Protein AF-0000000087414873 (afdb_homodimer)

Solvent-accessible surface area (backbone atoms only — not comparable to full-atom values): 12101 Å² total; per-residue (Å²): 138,47,37,30,37,34,27,32,63,44,37,85,71,48,65,24,40,44,26,72,46,73,68,46,51,70,45,62,66,58,89,45,89,63,40,74,77,16,37,37,29,54,76,29,52,71,56,63,29,68,84,34,82,55,49,25,18,40,41,28,17,27,85,80,28,32,25,75,40,78,45,74,55,43,50,49,66,35,73,50,71,86,51,88,68,35,26,24,34,34,37,27,36,53,61,46,53,69,76,64,64,64,53,74,68,42,28,42,47,61,47,76,56,130,138,46,36,28,38,35,26,33,64,46,37,84,71,48,65,21,40,44,27,72,46,72,67,45,52,71,44,61,65,58,90,44,90,63,42,73,77,16,37,37,29,53,77,28,53,71,56,64,29,67,84,33,82,53,47,26,18,39,40,28,17,26,86,82,26,31,25,77,38,76,45,75,55,43,49,48,66,34,75,52,72,87,52,88,68,35,26,24,34,34,37,26,36,54,60,44,52,67,76,63,65,64,52,74,67,44,29,42,47,63,46,76,56,130

Foldseek 3Di:
DDDDDDDDPDDDDDDAAEQEDPVSLVCPCAPHPFRVSKYKDAQDQWDAQENHQFFKKKFFAAPQQFGADIDAGHHHPDIDDRDPRGGMMIIGHGCCCVVVVPDGGDGDDDDDDD/DDDDDDDDPDDDDDDAAEQEDPVSLVCPCAPHPFRVSKYKDAQDQWDAQENHQFFKKKFFAAPQQFGADIDAGHHHPGIDDRDPRGGMMIIGHGCCCVVVVPDGGDGDDDDDDD

Radius of gyration: 20.45 Å; Cα contacts (8 Å, |Δi|>4): 591; chains: 2; bounding box: 28×61×37 Å

pLDDT: mean 96.07, std 4.88, range [59.38, 98.94]

Structure (mmCIF, N/CA/C/O backbone):
data_AF-0000000087414873-model_v1
#
loop_
_entity.id
_entity.type
_entity.pdbx_description
1 polymer 'DUF192 domain-containing protein'
#
loop_
_atom_site.group_PDB
_atom_site.id
_atom_site.type_symbol
_atom_site.label_atom_id
_atom_site.label_alt_id
_atom_site.label_comp_id
_atom_site.label_asym_id
_atom_site.label_entity_id
_atom_site.label_seq_id
_atom_site.pdbx_PDB_ins_code
_atom_site.Cartn_x
_atom_site.Cartn_y
_atom_site.Cartn_z
_atom_site.occupancy
_atom_site.B_iso_or_equiv
_atom_site.auth_seq_id
_atom_site.auth_comp_id
_atom_site.auth_asym_id
_atom_site.auth_atom_id
_atom_site.pdbx_PDB_model_num
ATOM 1 N N . MET A 1 1 ? 16.172 10.102 8.867 1 81.56 1 MET A N 1
ATOM 2 C CA . MET A 1 1 ? 14.789 10.414 8.5 1 81.56 1 MET A CA 1
ATOM 3 C C . MET A 1 1 ? 14.18 9.289 7.672 1 81.56 1 MET A C 1
ATOM 5 O O . MET A 1 1 ? 14.859 8.688 6.832 1 81.56 1 MET A O 1
ATOM 9 N N . ARG A 1 2 ? 12.906 8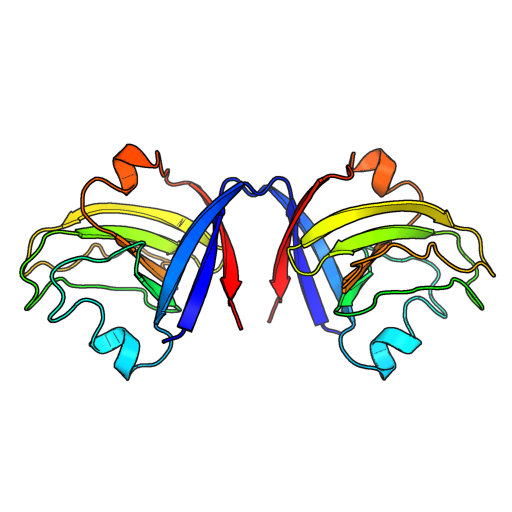.859 8.039 1 92 2 ARG A N 1
ATOM 10 C CA . ARG A 1 2 ? 12.195 7.816 7.312 1 92 2 ARG A CA 1
ATOM 11 C C . ARG A 1 2 ? 11.25 8.422 6.277 1 92 2 ARG A C 1
ATOM 13 O O . ARG A 1 2 ? 10.727 9.516 6.477 1 92 2 ARG A O 1
ATOM 20 N N . PHE A 1 3 ? 11.219 7.719 5.137 1 94.62 3 PHE A N 1
ATOM 21 C CA . PHE A 1 3 ? 10.336 8.219 4.086 1 94.62 3 PHE A CA 1
ATOM 22 C C . PHE A 1 3 ? 9.32 7.156 3.684 1 94.62 3 PHE A C 1
ATOM 24 O O . PHE A 1 3 ? 9.57 5.961 3.844 1 94.62 3 PHE A O 1
ATOM 31 N N . ILE A 1 4 ? 8.195 7.625 3.141 1 94.75 4 ILE A N 1
ATOM 32 C CA . ILE A 1 4 ? 7.082 6.773 2.746 1 94.75 4 ILE A CA 1
ATOM 33 C C . ILE A 1 4 ? 6.5 7.266 1.423 1 94.75 4 ILE A C 1
ATOM 35 O O . ILE A 1 4 ? 6.414 8.477 1.188 1 94.75 4 ILE A O 1
ATOM 39 N N . VAL A 1 5 ? 6.23 6.367 0.596 1 93.88 5 VAL A N 1
ATOM 40 C CA . VAL A 1 5 ? 5.547 6.715 -0.646 1 93.88 5 VAL A CA 1
ATOM 41 C C . VAL A 1 5 ? 4.043 6.508 -0.485 1 93.88 5 VAL A C 1
ATOM 43 O O . VAL A 1 5 ? 3.604 5.461 -0.004 1 93.88 5 VAL A O 1
ATOM 46 N N . ILE A 1 6 ? 3.268 7.508 -0.894 1 95.5 6 ILE A N 1
ATOM 47 C CA . ILE A 1 6 ? 1.819 7.48 -0.729 1 95.5 6 ILE A CA 1
ATOM 48 C C . ILE A 1 6 ? 1.149 7.277 -2.086 1 95.5 6 ILE A C 1
ATOM 50 O O . ILE A 1 6 ? 1.533 7.906 -3.074 1 95.5 6 ILE A O 1
ATOM 54 N N . TYR A 1 7 ? 0.207 6.387 -2.084 1 94.19 7 TYR A N 1
ATOM 55 C CA . TYR A 1 7 ? -0.631 6.145 -3.254 1 94.19 7 TYR A CA 1
ATOM 56 C C . TYR A 1 7 ? -2.098 6.418 -2.939 1 94.19 7 TYR A C 1
ATOM 58 O O . TYR A 1 7 ? -2.545 6.215 -1.809 1 94.19 7 TYR A O 1
ATOM 66 N N . ARG A 1 8 ? -2.793 6.922 -3.975 1 93.88 8 ARG A N 1
ATOM 67 C CA . ARG A 1 8 ? -4.207 7.25 -3.838 1 93.88 8 ARG A CA 1
ATOM 68 C C . ARG A 1 8 ? -5.047 6.496 -4.863 1 93.88 8 ARG A C 1
ATOM 70 O O . ARG A 1 8 ? -4.508 5.887 -5.789 1 93.88 8 ARG A O 1
ATOM 77 N N . ASN A 1 9 ? -6.371 6.598 -4.672 1 84.94 9 ASN A N 1
ATOM 78 C CA . ASN A 1 9 ? -7.336 6.004 -5.59 1 84.94 9 ASN A CA 1
ATOM 79 C C . ASN A 1 9 ? -7.137 4.496 -5.715 1 84.94 9 ASN A C 1
ATOM 81 O O . ASN A 1 9 ? -7.078 3.961 -6.824 1 84.94 9 ASN A O 1
ATOM 85 N N . THR A 1 10 ? -7.016 3.99 -4.586 1 88.38 10 THR A N 1
ATOM 86 C CA . THR A 1 10 ? -6.758 2.555 -4.539 1 88.38 10 THR A CA 1
ATOM 87 C C . THR A 1 10 ? -8.062 1.771 -4.438 1 88.38 10 THR A C 1
ATOM 89 O O . THR A 1 10 ? -9.023 2.232 -3.82 1 88.38 10 THR A O 1
ATOM 92 N N . VAL A 1 11 ? -8.117 0.677 -5.168 1 88 11 VAL A N 1
ATOM 93 C CA . VAL A 1 11 ? -9.289 -0.194 -5.156 1 88 11 VAL A CA 1
ATOM 94 C C . VAL A 1 11 ? -8.938 -1.521 -4.488 1 88 11 VAL A C 1
ATOM 96 O O . VAL A 1 11 ? -7.945 -2.158 -4.84 1 88 11 VAL A O 1
ATOM 99 N N . PHE A 1 12 ? -9.812 -1.854 -3.537 1 89.88 12 PHE A N 1
ATOM 100 C CA . PHE A 1 12 ? -9.633 -3.148 -2.891 1 89.88 12 PHE A CA 1
ATOM 101 C C . PHE A 1 12 ? -9.68 -4.277 -3.914 1 89.88 12 PHE A C 1
ATOM 103 O O . PHE A 1 12 ? -10.547 -4.289 -4.793 1 89.88 12 PHE A O 1
ATOM 110 N N . PHE A 1 13 ? -8.734 -5.227 -3.852 1 94.31 13 PHE A N 1
ATOM 111 C CA . PHE A 1 13 ? -8.758 -6.387 -4.734 1 94.31 13 PHE A CA 1
ATOM 112 C C . PHE A 1 13 ? -9.102 -7.652 -3.953 1 94.31 13 PHE A C 1
ATOM 114 O O . PHE A 1 13 ? -10.203 -8.195 -4.09 1 94.31 13 PHE A O 1
ATOM 121 N N . ARG A 1 14 ? -8.141 -7.988 -3.002 1 94.62 14 ARG A N 1
ATOM 122 C CA . ARG A 1 14 ? -8.438 -9.188 -2.221 1 94.62 14 ARG A CA 1
ATOM 123 C C . ARG A 1 14 ? -7.48 -9.312 -1.036 1 94.62 14 ARG A C 1
ATOM 125 O O . ARG A 1 14 ? -6.438 -8.656 -0.999 1 94.62 14 ARG A O 1
ATOM 132 N N . VAL A 1 15 ? -7.969 -10.18 -0.039 1 96.19 15 VAL A N 1
ATOM 133 C CA . VAL A 1 15 ? -7.098 -10.633 1.044 1 96.1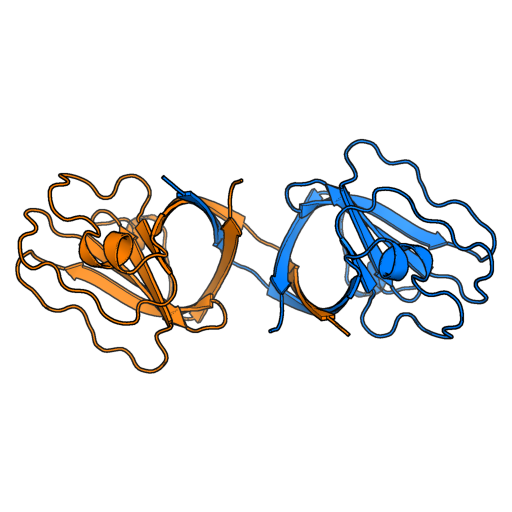9 15 VAL A CA 1
ATOM 134 C C . VAL A 1 15 ? -6.496 -11.992 0.695 1 96.19 15 VAL A C 1
ATOM 136 O O . VAL A 1 15 ? -7.223 -12.93 0.363 1 96.19 15 VAL A O 1
ATOM 139 N N . MET A 1 16 ? -5.203 -12.055 0.736 1 97.12 16 MET A N 1
ATOM 140 C CA . MET A 1 16 ? -4.539 -13.297 0.35 1 97.12 16 MET A CA 1
ATOM 141 C C . MET A 1 16 ? -3.561 -13.75 1.431 1 97.12 16 MET A C 1
ATOM 143 O O . MET A 1 16 ? -3.238 -12.984 2.34 1 97.12 16 MET A O 1
ATOM 147 N N . GLU A 1 17 ? -3.186 -15 1.3 1 97.75 17 GLU A N 1
ATOM 148 C CA . GLU A 1 17 ? -2.117 -15.516 2.152 1 97.75 17 GLU A CA 1
ATOM 149 C C . GLU A 1 17 ? -0.762 -14.945 1.746 1 97.75 17 GLU A C 1
ATOM 151 O O . GLU A 1 17 ? -0.519 -14.695 0.564 1 97.75 17 GLU A O 1
ATOM 156 N N . LEU A 1 18 ? 0.057 -14.727 2.758 1 97.94 18 LEU A N 1
ATOM 157 C CA . LEU A 1 18 ? 1.381 -14.148 2.549 1 97.94 18 LEU A CA 1
ATOM 158 C C . LEU A 1 18 ? 2.473 -15.141 2.939 1 97.94 18 LEU A C 1
ATOM 160 O O . LEU A 1 18 ? 2.459 -15.68 4.047 1 97.94 18 LEU A O 1
ATOM 164 N N . ALA A 1 19 ? 3.32 -15.484 2.037 1 97.81 19 ALA A N 1
ATOM 165 C CA . ALA A 1 19 ? 4.523 -16.266 2.305 1 97.81 19 ALA A CA 1
ATOM 166 C C . ALA A 1 19 ? 5.762 -15.375 2.346 1 97.81 19 ALA A C 1
ATOM 168 O O . ALA A 1 19 ? 6.062 -14.68 1.374 1 97.81 19 ALA A O 1
ATOM 169 N N . VAL A 1 20 ? 6.555 -15.445 3.416 1 96.25 20 VAL A N 1
ATOM 170 C CA . VAL A 1 20 ? 7.676 -14.531 3.582 1 96.25 20 VAL A CA 1
ATOM 171 C C . VAL A 1 20 ? 8.953 -15.32 3.838 1 96.25 20 VAL A C 1
ATOM 173 O O . VAL A 1 20 ? 10.016 -14.992 3.289 1 96.25 20 VAL A O 1
ATOM 176 N N . THR A 1 21 ? 8.836 -16.422 4.605 1 96.69 21 THR A N 1
ATOM 177 C CA . THR A 1 21 ? 10.023 -17.172 4.988 1 96.69 21 THR A CA 1
ATOM 178 C C . THR A 1 21 ? 10.445 -18.109 3.871 1 96.69 21 THR A C 1
ATOM 180 O O . THR A 1 21 ? 9.633 -18.469 3.012 1 96.69 21 THR A O 1
ATOM 183 N N . ALA A 1 22 ? 11.703 -18.562 4.055 1 96.62 22 ALA A N 1
ATOM 184 C CA . ALA A 1 22 ? 12.227 -19.516 3.07 1 96.62 22 ALA A CA 1
ATOM 185 C C . ALA A 1 22 ? 11.383 -20.797 3.043 1 96.62 22 ALA A C 1
ATOM 187 O O . ALA A 1 22 ? 11.133 -21.344 1.974 1 96.62 22 ALA A O 1
ATOM 188 N N . GLU A 1 23 ? 11.008 -21.141 4.238 1 97.19 23 GLU A N 1
ATOM 189 C CA . GLU A 1 23 ? 10.203 -22.359 4.34 1 97.19 23 GLU A CA 1
ATOM 190 C C . GLU A 1 23 ? 8.828 -22.172 3.701 1 97.19 23 GLU A C 1
ATOM 192 O O . GLU A 1 23 ? 8.352 -23.047 2.975 1 97.19 23 GLU A O 1
ATOM 197 N N . GLU A 1 24 ? 8.172 -20.984 3.973 1 97.38 24 GLU A N 1
ATOM 198 C CA . GLU A 1 24 ? 6.863 -20.672 3.4 1 97.38 24 GLU A CA 1
ATOM 199 C C . GLU A 1 24 ? 6.938 -20.578 1.879 1 97.38 24 GLU A C 1
ATOM 201 O O . GLU A 1 24 ? 6.051 -21.062 1.173 1 97.38 24 GLU A O 1
ATOM 206 N N . LEU A 1 25 ? 7.973 -19.984 1.409 1 97.5 25 LEU A N 1
ATOM 207 C CA . LEU A 1 25 ? 8.172 -19.812 -0.025 1 97.5 25 LEU A CA 1
ATOM 208 C C . LEU A 1 25 ? 8.406 -21.156 -0.709 1 97.5 25 LEU A C 1
ATOM 210 O O . LEU A 1 25 ? 7.895 -21.391 -1.802 1 97.5 25 LEU A O 1
ATOM 214 N N . ALA A 1 26 ? 9.18 -22.016 -0.048 1 96.56 26 ALA A N 1
ATOM 215 C CA . ALA A 1 26 ? 9.469 -23.328 -0.608 1 96.56 26 ALA A CA 1
ATOM 216 C C . ALA A 1 26 ? 8.211 -24.188 -0.663 1 96.56 26 ALA A C 1
ATOM 218 O O . ALA A 1 26 ? 8.016 -24.953 -1.61 1 96.56 26 ALA A O 1
ATOM 219 N N . ARG A 1 27 ? 7.418 -24.094 0.31 1 96.88 27 ARG A N 1
ATOM 220 C CA . ARG A 1 27 ? 6.184 -24.875 0.348 1 96.88 27 ARG A CA 1
ATOM 221 C C . ARG A 1 27 ? 5.188 -24.375 -0.695 1 96.88 27 ARG A C 1
ATOM 223 O O . ARG A 1 27 ? 4.562 -25.172 -1.396 1 96.88 27 ARG A O 1
ATOM 230 N N . GLY A 1 28 ? 5.062 -23.062 -0.746 1 97.56 28 GLY A N 1
ATOM 231 C CA . GLY A 1 28 ? 4.105 -22.484 -1.683 1 97.56 28 GLY A CA 1
ATOM 232 C C . GLY A 1 28 ? 2.756 -23.188 -1.65 1 97.56 28 GLY A C 1
ATOM 233 O O . GLY A 1 28 ? 2.154 -23.328 -0.584 1 97.56 28 GLY A O 1
ATOM 234 N N . LEU A 1 29 ? 2.299 -23.594 -2.807 1 98.31 29 LEU A N 1
ATOM 235 C CA . LEU A 1 29 ? 0.976 -24.188 -2.932 1 98.31 29 LEU A CA 1
ATOM 236 C C . LEU A 1 29 ? 1.068 -25.703 -2.93 1 98.31 29 LEU A C 1
ATO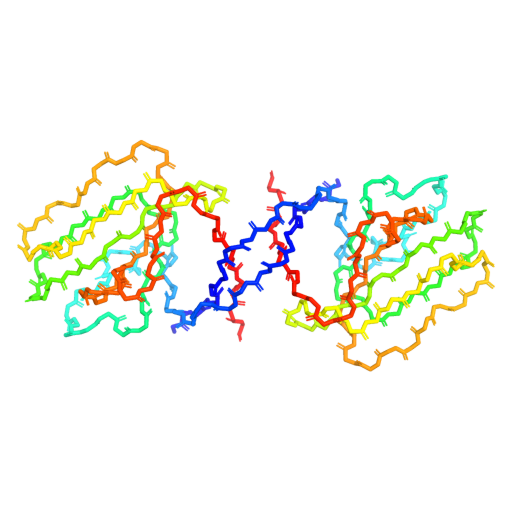M 238 O O . LEU A 1 29 ? 0.073 -26.391 -3.172 1 98.31 29 LEU A O 1
ATOM 242 N N . LEU A 1 30 ? 2.252 -26.281 -2.629 1 98.12 30 LEU A N 1
ATOM 243 C CA . LEU A 1 30 ? 2.418 -27.734 -2.609 1 98.12 30 LEU A CA 1
ATOM 244 C C . LEU A 1 30 ? 1.411 -28.391 -1.667 1 98.12 30 LEU A C 1
ATOM 246 O O . LEU A 1 30 ? 1.221 -27.922 -0.54 1 98.12 30 LEU A O 1
ATOM 250 N N . GLY A 1 31 ? 0.752 -29.422 -2.109 1 96.44 31 GLY A N 1
ATOM 251 C CA . GLY A 1 31 ? -0.168 -30.203 -1.293 1 96.44 31 GLY A CA 1
ATOM 252 C C . GLY A 1 31 ? -1.564 -29.609 -1.244 1 96.44 31 GLY A C 1
ATOM 253 O O . GLY A 1 31 ? -2.469 -30.188 -0.638 1 96.44 31 GLY A O 1
ATOM 254 N N . ARG A 1 32 ? -1.742 -28.469 -1.861 1 96.62 32 ARG A N 1
ATOM 255 C CA . ARG A 1 32 ? -3.045 -27.812 -1.854 1 96.62 32 ARG A CA 1
ATOM 256 C C . ARG A 1 32 ? -3.824 -28.125 -3.127 1 96.62 32 ARG A C 1
ATOM 258 O O . ARG A 1 32 ? -3.232 -28.438 -4.164 1 96.62 32 ARG A O 1
ATOM 265 N N . SER A 1 33 ? -5.105 -28.047 -3.004 1 96.19 33 SER A N 1
ATOM 266 C CA . SER A 1 33 ? -5.965 -28.281 -4.16 1 96.19 33 SER A CA 1
ATOM 267 C C . SER A 1 33 ? -6.457 -26.953 -4.75 1 96.19 33 SER A C 1
ATOM 269 O O . SER A 1 33 ? -7.086 -26.938 -5.809 1 96.19 33 SER A O 1
ATOM 271 N N . THR A 1 34 ? -6.262 -25.859 -4.082 1 97.81 34 THR A N 1
ATOM 272 C CA . THR A 1 34 ? -6.617 -24.516 -4.535 1 97.81 34 THR A CA 1
ATOM 273 C C . THR A 1 34 ? -5.641 -23.484 -3.986 1 97.81 34 THR A C 1
ATOM 275 O O . THR A 1 34 ? -4.945 -23.734 -3 1 97.81 34 THR A O 1
ATOM 278 N N . ALA A 1 35 ? -5.547 -22.406 -4.684 1 97.88 35 ALA A N 1
ATOM 279 C CA . ALA A 1 35 ? -4.762 -21.281 -4.18 1 97.88 35 ALA A CA 1
ATOM 280 C C . ALA A 1 35 ? -5.602 -20.391 -3.273 1 97.88 35 ALA A C 1
ATOM 282 O O . ALA A 1 35 ? -5.125 -19.359 -2.787 1 97.88 35 ALA A O 1
ATOM 283 N N . GLY A 1 36 ? -6.926 -20.797 -3.125 1 97.06 36 GLY A N 1
ATOM 284 C CA . GLY A 1 36 ? -7.805 -19.906 -2.383 1 97.06 36 GLY A CA 1
ATOM 285 C C . GLY A 1 36 ? -7.922 -18.531 -3.004 1 97.06 36 GLY A C 1
ATOM 286 O O . GLY A 1 36 ? -8.18 -18.406 -4.203 1 97.06 36 GLY A O 1
ATOM 287 N N . ASN A 1 37 ? -7.773 -17.469 -2.164 1 97.38 37 ASN A N 1
ATOM 288 C CA . ASN A 1 37 ? -7.824 -16.094 -2.684 1 97.38 37 ASN A CA 1
ATOM 289 C C . ASN A 1 37 ? -6.488 -15.68 -3.287 1 97.38 37 ASN A C 1
ATOM 291 O O . ASN A 1 37 ? -6.379 -14.594 -3.867 1 97.38 37 ASN A O 1
ATOM 295 N N . GLY A 1 38 ? -5.516 -16.484 -3.172 1 98.44 38 GLY A N 1
ATOM 296 C CA . GLY A 1 38 ? -4.195 -16.203 -3.707 1 98.44 38 GLY A CA 1
ATOM 297 C C . GLY A 1 38 ? -3.088 -16.359 -2.682 1 98.44 38 GLY A C 1
ATOM 298 O O . GLY A 1 38 ? -3.338 -16.297 -1.477 1 98.44 38 GLY A O 1
ATOM 299 N N . LEU A 1 39 ? -1.944 -16.641 -3.158 1 98.62 39 LEU A N 1
ATOM 300 C CA . LEU A 1 39 ? -0.74 -16.688 -2.338 1 98.62 39 LEU A CA 1
ATOM 301 C C . LEU A 1 39 ? 0.283 -15.656 -2.809 1 98.62 39 LEU A C 1
ATOM 303 O O . LEU A 1 39 ? 0.746 -15.711 -3.951 1 98.62 39 LEU A O 1
ATOM 307 N N . PHE A 1 40 ? 0.564 -14.703 -1.942 1 98.62 40 PHE A N 1
ATOM 308 C CA . PHE A 1 40 ? 1.564 -13.68 -2.225 1 98.62 40 PHE A CA 1
ATOM 309 C C . PHE A 1 40 ? 2.943 -14.125 -1.759 1 98.62 40 PHE A C 1
ATOM 311 O O . PHE A 1 40 ? 3.209 -14.195 -0.556 1 98.62 40 PHE A O 1
ATOM 318 N N . LEU A 1 41 ? 3.773 -14.484 -2.715 1 98.5 41 LEU A N 1
ATOM 319 C CA . LEU A 1 41 ? 5.148 -14.859 -2.418 1 98.5 41 LEU A CA 1
ATOM 320 C C . LEU A 1 41 ? 6.055 -13.633 -2.389 1 98.5 41 LEU A C 1
ATOM 322 O O . LEU A 1 41 ? 6.578 -13.219 -3.424 1 98.5 41 LEU A O 1
ATOM 326 N N . MET A 1 42 ? 6.289 -13.133 -1.196 1 97.56 42 MET A N 1
ATOM 327 C CA . MET A 1 42 ? 7.074 -11.914 -1.021 1 97.56 42 MET A CA 1
ATOM 328 C C . MET A 1 42 ? 8.555 -12.18 -1.283 1 97.56 42 MET A C 1
ATOM 330 O O . MET A 1 42 ? 9.125 -13.133 -0.752 1 97.56 42 MET A O 1
ATOM 334 N N . GLU A 1 43 ? 9.148 -11.352 -2.148 1 97.25 43 GLU A N 1
ATOM 335 C CA . GLU A 1 43 ? 10.57 -11.367 -2.477 1 97.25 43 GLU A CA 1
ATOM 336 C C . GLU A 1 43 ? 10.961 -12.656 -3.199 1 97.25 43 GLU A C 1
ATOM 338 O O . GLU A 1 43 ? 12.102 -13.102 -3.105 1 97.25 43 GLU A O 1
ATOM 343 N N . ALA A 1 44 ? 10.016 -13.297 -3.785 1 97.62 44 ALA A N 1
ATOM 344 C CA . ALA A 1 44 ? 10.289 -14.367 -4.742 1 97.62 44 ALA A CA 1
ATOM 345 C C . ALA A 1 44 ? 10.336 -13.828 -6.168 1 97.62 44 ALA A C 1
ATOM 347 O O . ALA A 1 44 ? 9.531 -12.977 -6.539 1 97.62 44 ALA A O 1
ATOM 348 N N . ASN A 1 45 ? 11.227 -14.336 -6.934 1 97.88 45 ASN A N 1
ATOM 349 C CA . ASN A 1 45 ? 11.32 -13.836 -8.297 1 97.88 45 ASN A CA 1
ATOM 350 C C . ASN A 1 45 ? 11.156 -14.953 -9.32 1 97.88 45 ASN A C 1
ATOM 352 O O . ASN A 1 45 ? 11.219 -14.711 -10.531 1 97.88 45 ASN A O 1
ATOM 356 N N . ARG A 1 46 ? 10.992 -16.219 -8.812 1 97 46 ARG A N 1
ATOM 357 C CA . ARG A 1 46 ? 10.758 -17.391 -9.641 1 97 46 ARG A CA 1
ATOM 358 C C . ARG A 1 46 ? 9.797 -18.359 -8.961 1 97 46 ARG A C 1
ATOM 360 O O . ARG A 1 46 ? 9.75 -18.438 -7.734 1 97 46 ARG A O 1
ATOM 367 N N . ILE A 1 47 ? 9.062 -19.016 -9.836 1 98.31 47 ILE A N 1
ATOM 368 C CA . ILE A 1 47 ? 8.203 -20.062 -9.297 1 98.31 47 ILE A CA 1
ATOM 369 C C . ILE A 1 47 ? 8.219 -21.281 -10.211 1 98.31 47 ILE A C 1
ATOM 371 O O . ILE A 1 47 ? 8.68 -21.188 -11.352 1 98.31 47 ILE A O 1
ATOM 375 N N . HIS A 1 48 ? 7.785 -22.359 -9.711 1 98.19 48 HIS A N 1
ATOM 376 C CA . HIS A 1 48 ? 7.523 -23.578 -10.469 1 98.19 48 HIS A CA 1
ATOM 377 C C . HIS A 1 48 ? 6.285 -24.297 -9.953 1 98.19 48 HIS A C 1
ATOM 379 O O . HIS A 1 48 ? 5.785 -23.984 -8.867 1 98.19 48 HIS A O 1
ATOM 385 N N . THR A 1 49 ? 5.742 -25.172 -10.758 1 98.56 49 THR A N 1
ATOM 386 C CA . THR A 1 49 ? 4.578 -25.938 -10.328 1 98.56 49 THR A CA 1
ATOM 387 C C . THR A 1 49 ? 4.941 -27.406 -10.156 1 98.56 49 THR A C 1
ATOM 389 O O . THR A 1 49 ? 4.098 -28.297 -10.352 1 98.56 49 THR A O 1
ATOM 392 N N . TYR A 1 50 ? 6.262 -27.703 -9.953 1 98.25 50 TYR A N 1
ATOM 393 C CA . TYR A 1 50 ? 6.68 -29.078 -9.711 1 98.25 50 TYR A CA 1
ATOM 394 C C . TYR A 1 50 ? 6.004 -29.656 -8.469 1 98.25 50 TYR A C 1
ATOM 396 O O . TYR A 1 50 ? 6.008 -29.031 -7.41 1 98.25 50 TYR A O 1
ATOM 404 N N . GLY A 1 51 ? 5.418 -30.859 -8.633 1 97.44 51 GLY A N 1
ATOM 405 C CA . GLY A 1 51 ? 4.793 -31.531 -7.5 1 97.44 51 GLY A CA 1
ATOM 406 C C . GLY A 1 51 ? 3.365 -31.078 -7.254 1 97.44 51 GLY A C 1
ATOM 407 O O . GLY A 1 51 ? 2.668 -31.641 -6.41 1 97.44 51 GLY A O 1
ATOM 408 N N . MET A 1 52 ? 2.957 -30.078 -7.957 1 97.94 52 MET A N 1
ATOM 409 C CA . MET A 1 52 ? 1.585 -29.594 -7.809 1 97.94 52 MET A CA 1
ATOM 410 C C . MET A 1 52 ? 0.636 -30.391 -8.703 1 97.94 52 MET A C 1
ATOM 412 O O . MET A 1 52 ? 1.068 -31.016 -9.664 1 97.94 52 MET A O 1
ATOM 416 N N . ARG A 1 53 ? -0.604 -30.312 -8.375 1 95.75 53 ARG A N 1
ATOM 417 C CA . ARG A 1 53 ? -1.573 -31.094 -9.133 1 95.75 53 ARG A CA 1
ATOM 418 C C . ARG A 1 53 ? -2.535 -30.188 -9.891 1 95.75 53 ARG A C 1
ATOM 420 O O . ARG A 1 53 ? -3.299 -30.656 -10.742 1 95.75 53 ARG A O 1
ATOM 427 N N . MET A 1 54 ? -2.586 -28.969 -9.602 1 97.62 54 MET A N 1
ATOM 428 C CA . MET A 1 54 ? -3.486 -28.016 -10.25 1 97.62 54 MET A CA 1
ATOM 429 C C . MET A 1 54 ? -2.701 -26.984 -11.047 1 97.62 54 MET A C 1
ATOM 431 O O . MET A 1 54 ? -1.552 -26.672 -10.719 1 97.62 54 MET A O 1
ATOM 435 N N . ALA A 1 55 ? -3.35 -26.484 -12.125 1 98.69 55 ALA A N 1
ATOM 436 C CA . ALA A 1 55 ? -2.805 -25.328 -12.836 1 98.69 55 ALA A CA 1
ATOM 437 C C . ALA A 1 55 ? -3.023 -24.047 -12.055 1 98.69 55 ALA A C 1
ATOM 439 O O . ALA A 1 55 ? -3.945 -23.953 -11.234 1 98.69 55 ALA A O 1
ATOM 440 N N . ILE A 1 56 ? -2.146 -23.031 -12.32 1 98.88 56 ILE A N 1
ATOM 441 C CA . ILE A 1 56 ? -2.303 -21.781 -11.586 1 98.88 56 ILE A CA 1
ATOM 442 C C . ILE A 1 56 ? -2.057 -20.609 -12.523 1 98.88 56 ILE A C 1
ATOM 444 O O . ILE A 1 56 ? -1.521 -20.781 -13.625 1 98.88 56 ILE A O 1
ATOM 448 N N . ASP A 1 57 ? -2.549 -19.438 -12.164 1 98.88 57 ASP A N 1
ATOM 449 C CA . ASP A 1 57 ? -2.133 -18.156 -12.695 1 98.88 57 ASP A CA 1
ATOM 450 C C . ASP A 1 57 ? -1.031 -17.531 -11.836 1 98.88 57 ASP A C 1
ATOM 452 O O . ASP A 1 57 ? -1.015 -17.703 -10.617 1 98.88 57 ASP A O 1
ATOM 456 N N . ALA A 1 58 ? -0.133 -16.797 -12.453 1 98.94 58 ALA A N 1
ATOM 457 C CA . ALA A 1 58 ? 0.911 -16.109 -11.703 1 98.94 58 ALA A CA 1
ATOM 458 C C . ALA A 1 58 ? 1.037 -14.656 -12.156 1 98.94 58 ALA A C 1
ATOM 460 O O . ALA A 1 58 ? 0.977 -14.359 -13.352 1 98.94 58 ALA A O 1
ATOM 461 N N . VAL A 1 59 ? 1.124 -13.75 -11.234 1 98.81 59 VAL A N 1
ATOM 462 C CA . VAL A 1 59 ? 1.396 -12.328 -11.438 1 98.81 59 VAL A CA 1
ATOM 463 C C . VAL A 1 59 ? 2.793 -11.992 -10.922 1 98.81 59 VAL A C 1
ATOM 465 O O . VAL A 1 59 ? 3.129 -12.297 -9.773 1 98.81 59 VAL A O 1
ATOM 468 N N . TYR A 1 60 ? 3.572 -11.438 -11.766 1 98.88 60 TYR A N 1
ATOM 469 C CA . TYR A 1 60 ? 4.934 -11.047 -11.414 1 98.88 60 TYR A CA 1
ATOM 470 C C . TYR A 1 60 ? 5.02 -9.547 -11.164 1 98.88 60 TYR A C 1
ATOM 472 O O . TYR A 1 60 ? 4.621 -8.742 -12.016 1 98.88 60 TYR A O 1
ATOM 480 N N . LEU A 1 61 ? 5.512 -9.172 -9.969 1 98.19 61 LEU A N 1
ATOM 481 C CA . LEU A 1 61 ? 5.602 -7.773 -9.562 1 98.19 61 LEU A CA 1
ATOM 482 C C . LEU A 1 61 ? 7.055 -7.355 -9.367 1 98.19 61 LEU A C 1
ATOM 484 O O . LEU A 1 61 ? 7.863 -8.133 -8.852 1 98.19 61 LEU A O 1
ATOM 488 N N . ASN A 1 62 ? 7.383 -6.141 -9.766 1 97.31 62 ASN A N 1
ATOM 489 C CA . ASN A 1 62 ? 8.695 -5.621 -9.398 1 97.31 62 ASN A CA 1
ATOM 490 C C . ASN A 1 62 ? 8.688 -5.027 -7.988 1 97.31 62 ASN A C 1
ATOM 492 O O . ASN A 1 62 ? 7.684 -5.121 -7.277 1 97.31 62 ASN A O 1
ATOM 496 N N . LYS A 1 63 ? 9.797 -4.492 -7.613 1 94.12 63 LYS A N 1
ATOM 497 C CA . LYS A 1 63 ? 9.961 -4.012 -6.246 1 94.12 63 LYS A CA 1
ATOM 498 C C . LYS A 1 63 ? 8.992 -2.867 -5.945 1 94.12 63 LYS A C 1
ATOM 500 O O . LYS A 1 63 ? 8.641 -2.639 -4.789 1 94.12 63 LYS A O 1
ATOM 505 N N . ASP A 1 64 ? 8.5 -2.182 -6.973 1 90.12 64 ASP A N 1
ATOM 506 C CA . ASP A 1 64 ? 7.617 -1.032 -6.809 1 90.12 64 ASP A CA 1
ATOM 507 C C . ASP A 1 64 ? 6.148 -1.452 -6.871 1 90.12 64 ASP A C 1
ATOM 509 O O . ASP A 1 64 ? 5.254 -0.61 -6.797 1 90.12 64 ASP A O 1
ATOM 513 N N . GLY A 1 65 ? 5.895 -2.738 -7.035 1 94.25 65 GLY A N 1
ATOM 514 C CA . GLY A 1 65 ? 4.531 -3.246 -7.066 1 94.25 65 GLY A CA 1
ATOM 515 C C . GLY A 1 65 ? 3.895 -3.16 -8.438 1 94.25 65 GLY A C 1
ATOM 516 O O . GLY A 1 65 ? 2.676 -3.289 -8.57 1 94.25 65 GLY A O 1
ATOM 517 N N . ILE A 1 66 ? 4.719 -2.873 -9.406 1 95.19 66 ILE A N 1
ATOM 518 C CA . ILE A 1 66 ? 4.203 -2.828 -10.773 1 95.19 66 ILE A CA 1
ATOM 519 C C . ILE A 1 66 ? 4.098 -4.246 -11.328 1 95.19 66 ILE A C 1
ATOM 521 O O . ILE A 1 66 ? 5.039 -5.035 -11.219 1 95.19 66 ILE A O 1
ATOM 525 N N . VAL A 1 67 ? 2.932 -4.562 -11.898 1 98.06 67 VAL A N 1
ATOM 526 C CA . VAL A 1 67 ? 2.789 -5.832 -12.602 1 98.06 67 VAL A CA 1
ATOM 527 C C . VAL A 1 67 ? 3.633 -5.82 -13.875 1 98.06 67 VAL A C 1
ATOM 529 O O . VAL A 1 67 ? 3.354 -5.055 -14.805 1 98.06 67 VAL A O 1
ATOM 532 N N . ILE A 1 68 ? 4.645 -6.676 -13.898 1 98.62 68 ILE A N 1
ATOM 533 C CA . ILE A 1 68 ? 5.574 -6.633 -15.016 1 98.62 68 ILE A CA 1
ATOM 534 C C . ILE A 1 68 ? 5.469 -7.926 -15.828 1 98.62 68 ILE A C 1
ATOM 536 O O . ILE A 1 68 ? 6.082 -8.055 -16.891 1 98.62 68 ILE A O 1
ATOM 540 N N . GLY A 1 69 ? 4.629 -8.844 -15.336 1 98.62 69 GLY A N 1
ATOM 541 C CA . GLY A 1 69 ? 4.406 -10.094 -16.047 1 98.62 69 GLY A CA 1
ATOM 542 C C . GLY A 1 69 ? 3.156 -10.828 -15.602 1 98.62 69 GLY A C 1
ATOM 543 O O . GLY A 1 69 ? 2.768 -10.742 -14.438 1 98.62 69 GLY A O 1
ATOM 544 N N . LEU A 1 70 ? 2.539 -11.492 -16.5 1 98.81 70 LEU A N 1
ATOM 545 C CA . LEU A 1 70 ? 1.372 -12.336 -16.266 1 98.81 70 LEU A CA 1
ATOM 546 C C . LEU A 1 70 ? 1.529 -13.688 -16.938 1 98.81 70 LEU A C 1
ATOM 548 O O . LEU A 1 70 ? 1.984 -13.766 -18.078 1 98.81 70 LEU A O 1
ATOM 552 N N . GLU A 1 71 ? 1.23 -14.719 -16.281 1 98.75 71 GLU A N 1
ATOM 553 C CA . GLU A 1 71 ? 1.202 -16.078 -16.812 1 98.75 71 GLU A CA 1
ATOM 554 C C . GLU A 1 71 ? -0.069 -16.812 -16.406 1 98.75 71 GLU A C 1
ATOM 556 O O . GLU A 1 71 ? -0.282 -17.062 -15.219 1 98.75 71 GLU A O 1
ATOM 561 N N . GLU A 1 72 ? -0.874 -17.109 -17.406 1 98.62 72 GLU A N 1
ATOM 562 C CA . GLU A 1 72 ? -2.139 -17.781 -17.109 1 98.62 72 GLU A CA 1
ATOM 563 C C . GLU A 1 72 ? -2.016 -19.297 -17.297 1 98.62 72 GLU A C 1
ATOM 565 O O . GLU A 1 72 ? -1.262 -19.766 -18.156 1 98.62 72 GLU A O 1
ATOM 570 N N . ASN A 1 73 ? -2.662 -19.984 -16.438 1 98.69 73 ASN A N 1
ATOM 571 C CA . ASN A 1 73 ? -2.889 -21.422 -16.578 1 98.69 73 ASN A CA 1
ATOM 572 C C . ASN A 1 73 ? -1.573 -22.188 -16.703 1 98.69 73 ASN A C 1
ATOM 574 O O . ASN A 1 73 ? -1.399 -22.969 -17.641 1 98.69 73 ASN A O 1
ATOM 578 N N . ILE A 1 74 ? -0.665 -21.906 -15.859 1 98.75 74 ILE A N 1
ATOM 579 C CA . ILE A 1 74 ? 0.572 -22.672 -15.805 1 98.75 74 ILE A CA 1
ATOM 580 C C . ILE A 1 74 ? 0.266 -24.109 -15.367 1 98.75 74 ILE A C 1
ATOM 582 O O . ILE A 1 74 ? -0.152 -24.344 -14.234 1 98.75 74 ILE A O 1
ATOM 586 N N . GLN A 1 75 ? 0.553 -25.016 -16.203 1 98.56 75 GLN A N 1
ATOM 587 C CA . GLN A 1 75 ? 0.237 -26.422 -15.922 1 98.56 75 GLN A CA 1
ATOM 588 C C . GLN A 1 75 ? 1.188 -27 -14.883 1 98.56 75 GLN A C 1
ATOM 590 O O . GLN A 1 75 ? 2.264 -26.453 -14.641 1 98.56 75 GLN A O 1
ATOM 595 N N . PRO A 1 76 ? 0.771 -28.109 -14.203 1 98.56 76 PRO A N 1
ATOM 596 C CA . PRO A 1 76 ? 1.695 -28.797 -13.289 1 98.56 76 PRO A CA 1
ATOM 597 C C . PRO A 1 76 ? 3.002 -29.203 -13.977 1 98.56 76 PRO A C 1
ATOM 599 O O . PRO A 1 76 ? 3.023 -29.438 -15.18 1 98.56 76 PRO A O 1
ATOM 602 N N . ASN A 1 77 ? 4.082 -29.203 -13.164 1 98.12 77 ASN A N 1
ATOM 603 C CA . ASN A 1 77 ? 5.402 -29.672 -13.586 1 98.12 77 ASN A CA 1
ATOM 604 C C . ASN A 1 77 ? 5.988 -28.766 -14.664 1 98.12 77 ASN A C 1
ATOM 606 O O . ASN A 1 77 ? 6.508 -29.25 -15.672 1 98.12 77 ASN A O 1
ATOM 610 N N . ARG A 1 78 ? 5.832 -27.422 -14.492 1 98.44 78 ARG A N 1
ATOM 611 C CA . ARG A 1 78 ? 6.41 -26.406 -15.359 1 98.44 78 ARG A CA 1
ATOM 612 C C . ARG A 1 78 ? 7.215 -25.391 -14.547 1 98.44 78 ARG A C 1
ATOM 614 O O . ARG A 1 78 ? 6.957 -25.188 -13.359 1 98.44 78 ARG A O 1
ATOM 621 N N . GLU A 1 79 ? 8.18 -24.859 -15.195 1 98.19 79 GLU A N 1
ATOM 622 C CA . GLU A 1 79 ? 8.812 -23.641 -14.672 1 98.19 79 GLU A CA 1
ATOM 623 C C . GLU A 1 79 ? 8.023 -22.391 -15.055 1 98.19 79 GLU A C 1
ATOM 625 O O . GLU A 1 79 ? 7.523 -22.297 -16.172 1 98.19 79 GLU A O 1
ATOM 630 N N . GLY A 1 80 ? 7.859 -21.531 -14.102 1 98.12 80 GLY A N 1
ATOM 631 C CA . GLY A 1 80 ? 7.277 -20.25 -14.461 1 98.12 80 GLY A CA 1
ATOM 632 C C . GLY A 1 80 ? 8.188 -19.422 -15.336 1 98.12 80 GLY A C 1
ATOM 633 O O . GLY A 1 80 ? 9.352 -19.766 -15.547 1 98.12 80 GLY A O 1
ATOM 634 N N . LYS A 1 81 ? 7.676 -18.344 -15.758 1 97.56 81 LYS A N 1
ATOM 635 C CA . LYS A 1 81 ? 8.43 -17.422 -16.594 1 97.56 81 LYS A CA 1
ATOM 636 C C . LYS A 1 81 ? 9.547 -16.734 -15.805 1 97.56 81 LYS A C 1
ATOM 638 O O . LYS A 1 81 ? 9.422 -16.531 -14.594 1 97.56 81 LYS A O 1
ATOM 643 N N . ARG A 1 82 ? 10.672 -16.516 -16.516 1 97.25 82 ARG A N 1
ATOM 644 C CA . ARG A 1 82 ? 11.734 -15.664 -15.977 1 97.25 82 ARG A CA 1
ATOM 645 C C . ARG A 1 82 ? 11.562 -14.219 -16.422 1 97.25 82 ARG A C 1
ATOM 647 O O . ARG A 1 82 ? 11.812 -13.891 -17.594 1 97.25 82 ARG A O 1
ATOM 654 N N . ILE A 1 83 ? 11.047 -13.406 -15.602 1 97.25 83 ILE A N 1
ATOM 655 C CA . ILE A 1 83 ? 10.812 -12.008 -15.922 1 97.25 83 ILE A CA 1
ATOM 656 C C . ILE A 1 83 ? 11.805 -11.133 -15.156 1 97.25 83 ILE A C 1
ATOM 658 O O . ILE A 1 83 ? 11.836 -11.148 -13.922 1 97.25 83 ILE A O 1
ATOM 662 N N . ARG A 1 84 ? 12.531 -10.375 -15.883 1 97 84 ARG A N 1
ATOM 663 C CA . ARG A 1 84 ? 13.523 -9.5 -15.273 1 97 84 ARG A CA 1
ATOM 664 C C . ARG A 1 84 ? 12.867 -8.5 -14.328 1 97 84 ARG A C 1
ATOM 666 O O . ARG A 1 84 ? 11.828 -7.93 -14.648 1 97 84 ARG A O 1
ATOM 673 N N . GLU A 1 85 ? 13.484 -8.266 -13.195 1 98.25 85 GLU A N 1
ATOM 674 C CA . GLU A 1 85 ? 13.109 -7.254 -12.219 1 98.25 85 GLU A CA 1
ATOM 675 C C . GLU A 1 85 ? 11.977 -7.742 -11.32 1 98.25 85 GLU A C 1
ATOM 677 O O . GLU A 1 85 ? 11.445 -6.98 -10.508 1 98.25 85 GLU A O 1
ATOM 682 N N . THR A 1 86 ? 11.617 -9.016 -11.547 1 98.56 86 THR A N 1
ATOM 683 C CA . THR A 1 86 ? 10.609 -9.57 -10.648 1 98.56 86 THR A CA 1
ATOM 684 C C . THR A 1 86 ? 11.125 -9.586 -9.211 1 98.56 86 THR A C 1
ATOM 686 O O . THR A 1 86 ? 12.258 -10 -8.953 1 98.56 86 THR A O 1
ATOM 689 N N . ASN A 1 87 ? 10.312 -9.133 -8.32 1 98.38 87 ASN A N 1
ATOM 690 C CA . ASN A 1 87 ? 10.672 -9.117 -6.906 1 98.38 87 ASN A CA 1
ATOM 691 C C . ASN A 1 87 ? 9.641 -9.875 -6.066 1 98.38 87 ASN A C 1
ATOM 693 O O . ASN A 1 87 ? 9.961 -10.352 -4.977 1 98.38 87 ASN A O 1
ATOM 697 N N . HIS A 1 88 ? 8.375 -9.953 -6.461 1 98.44 88 HIS A N 1
ATOM 698 C CA . HIS A 1 88 ? 7.305 -10.727 -5.848 1 98.44 88 HIS A CA 1
ATOM 699 C C . HIS A 1 88 ? 6.535 -11.523 -6.895 1 98.44 88 HIS A C 1
ATOM 701 O O . HIS A 1 88 ? 6.43 -11.102 -8.047 1 98.44 88 HIS A O 1
ATOM 707 N N . VAL A 1 89 ? 5.984 -12.602 -6.477 1 98.88 89 VAL A N 1
ATOM 708 C CA . VAL A 1 89 ? 5.094 -13.383 -7.332 1 98.88 89 VAL A CA 1
ATOM 709 C C . VAL A 1 89 ? 3.799 -13.695 -6.582 1 98.88 89 VAL A C 1
ATOM 711 O O . VAL A 1 89 ? 3.826 -14.047 -5.402 1 98.88 89 VAL A O 1
ATOM 714 N N . VAL A 1 90 ? 2.686 -13.492 -7.215 1 98.81 90 VAL A N 1
ATOM 715 C CA . VAL A 1 90 ? 1.387 -13.844 -6.645 1 98.81 90 VAL A CA 1
ATOM 716 C C . VAL A 1 90 ? 0.763 -14.984 -7.438 1 98.81 90 VAL A C 1
ATOM 718 O O . VAL A 1 90 ? 0.678 -14.922 -8.664 1 98.81 90 VAL A O 1
ATOM 721 N N . GLU A 1 91 ? 0.438 -16.031 -6.746 1 98.88 91 GLU A N 1
ATOM 722 C CA . GLU A 1 91 ? -0.138 -17.219 -7.359 1 98.88 91 GLU A CA 1
ATOM 723 C C . GLU A 1 91 ? -1.641 -17.297 -7.105 1 98.88 91 GLU A C 1
ATOM 725 O O . GLU A 1 91 ? -2.1 -17.078 -5.984 1 98.88 91 GLU A O 1
ATOM 730 N N . PHE A 1 92 ? -2.445 -17.609 -8.125 1 98.81 92 PHE A N 1
ATOM 731 C CA . PHE A 1 92 ? -3.9 -17.688 -8.062 1 98.81 92 PHE A CA 1
ATOM 732 C C . PHE A 1 92 ? -4.398 -18.984 -8.703 1 98.81 92 PHE A C 1
ATOM 734 O O . PHE A 1 92 ? -3.67 -19.641 -9.453 1 98.81 92 PHE A O 1
ATOM 741 N N . ASP A 1 93 ? -5.633 -19.281 -8.328 1 98.62 93 ASP A N 1
ATOM 742 C CA . ASP A 1 93 ? -6.336 -20.25 -9.172 1 98.62 93 ASP A CA 1
ATOM 743 C C . ASP A 1 93 ? -6.438 -19.75 -10.609 1 98.62 93 ASP A C 1
ATOM 745 O O . ASP A 1 93 ? -6.473 -18.531 -10.852 1 98.62 93 ASP A O 1
ATOM 749 N N . THR A 1 94 ? -6.523 -20.734 -11.516 1 98.44 94 THR A N 1
ATOM 750 C CA . THR A 1 94 ? -6.672 -20.406 -12.922 1 98.44 94 THR A CA 1
ATOM 751 C C . THR A 1 94 ? -7.875 -19.484 -13.141 1 98.44 94 THR A C 1
ATOM 753 O O . THR A 1 94 ? -8.828 -19.5 -12.359 1 98.44 94 THR A O 1
ATOM 756 N N . ALA A 1 95 ? -7.766 -18.594 -14.117 1 98.25 95 ALA A N 1
ATOM 757 C CA . ALA A 1 95 ? -8.828 -17.703 -14.594 1 98.25 95 ALA A CA 1
ATOM 758 C C . ALA A 1 95 ? -8.906 -16.453 -13.742 1 98.25 95 ALA A C 1
ATOM 760 O O . ALA A 1 95 ? -9.664 -15.523 -14.047 1 98.25 95 ALA A O 1
ATOM 761 N N . THR A 1 96 ? -8.141 -16.359 -12.664 1 98.38 96 THR A N 1
ATOM 762 C CA . THR A 1 96 ? -8.18 -15.18 -11.805 1 98.38 96 THR A CA 1
ATOM 763 C C . THR A 1 96 ? -7.691 -13.938 -12.555 1 98.38 96 THR A C 1
ATOM 765 O O . THR A 1 96 ? -8.266 -12.859 -12.422 1 98.38 96 THR A O 1
ATOM 768 N N . ILE A 1 97 ? -6.605 -14.055 -13.312 1 98.56 97 ILE A N 1
ATOM 769 C CA . ILE A 1 97 ? -6.055 -12.93 -14.062 1 98.56 97 ILE A CA 1
ATOM 770 C C . ILE A 1 97 ? -7.098 -12.398 -15.039 1 98.56 97 ILE A C 1
ATOM 772 O O . ILE A 1 97 ? -7.336 -11.188 -15.109 1 98.56 97 ILE A O 1
ATOM 776 N N . GLN A 1 98 ? -7.73 -13.359 -15.75 1 98.31 98 GLN A N 1
ATOM 777 C CA . GLN A 1 98 ? -8.742 -12.992 -16.734 1 98.31 98 GLN A CA 1
ATOM 778 C C . GLN A 1 98 ? -9.961 -12.375 -16.062 1 98.31 98 GLN A C 1
ATOM 780 O O . GLN A 1 98 ? -10.406 -11.289 -16.453 1 98.31 98 GLN A O 1
ATOM 785 N N . LYS A 1 99 ? -10.5 -13 -15.062 1 97.69 99 LYS A N 1
ATOM 786 C CA . LYS A 1 99 ? -11.695 -12.531 -14.367 1 97.69 99 LYS A CA 1
ATOM 787 C C . LYS A 1 99 ? -11.445 -11.188 -13.688 1 97.69 99 LYS A C 1
ATOM 789 O O . LYS A 1 99 ? -12.336 -10.344 -13.625 1 97.69 99 LYS A O 1
ATOM 794 N N . GLY A 1 100 ? -10.219 -11.023 -13.211 1 96.75 100 GLY A N 1
ATOM 795 C CA . GLY A 1 100 ? -9.852 -9.805 -12.5 1 96.75 100 GLY A CA 1
ATOM 796 C C . GLY A 1 100 ? -9.359 -8.703 -13.43 1 96.75 100 GLY A C 1
ATOM 797 O O . GLY A 1 100 ? -9.086 -7.59 -12.984 1 96.75 100 GLY A O 1
ATOM 798 N N . ARG A 1 101 ? -9.219 -9.008 -14.68 1 97 101 ARG A N 1
ATOM 799 C CA . ARG A 1 101 ? -8.719 -8.062 -15.664 1 97 101 ARG A CA 1
ATOM 800 C C . ARG A 1 101 ? -7.395 -7.445 -15.219 1 97 101 ARG A C 1
ATOM 802 O O . ARG A 1 101 ? -7.215 -6.227 -15.281 1 97 101 ARG A O 1
ATOM 809 N N . ILE A 1 102 ? -6.574 -8.242 -14.703 1 97.88 102 ILE A N 1
ATOM 810 C CA . ILE A 1 102 ? -5.246 -7.801 -14.289 1 97.88 102 ILE A CA 1
ATOM 811 C C . ILE A 1 102 ? -4.398 -7.488 -15.516 1 97.88 102 ILE A C 1
ATOM 813 O O . ILE A 1 102 ? -4.406 -8.242 -16.5 1 97.88 102 ILE A O 1
ATOM 817 N N . ARG A 1 103 ? -3.656 -6.422 -15.469 1 97.5 103 ARG A N 1
ATOM 818 C CA . ARG A 1 103 ? -2.904 -5.969 -16.625 1 97.5 103 ARG A CA 1
ATOM 819 C C . ARG A 1 103 ? -1.46 -5.648 -16.266 1 97.5 103 ARG A C 1
ATOM 821 O O . ARG A 1 103 ? -1.191 -5.129 -15.172 1 97.5 103 ARG A O 1
ATOM 828 N N . ILE A 1 104 ? -0.596 -5.977 -17.234 1 97.88 104 ILE A N 1
ATOM 829 C CA . ILE A 1 104 ? 0.786 -5.531 -17.109 1 97.88 104 ILE A CA 1
ATOM 830 C C . ILE A 1 104 ? 0.831 -4.008 -17.031 1 97.88 104 ILE A C 1
ATOM 832 O O . ILE A 1 104 ? 0.125 -3.32 -17.766 1 97.88 104 ILE A O 1
ATOM 836 N N . GLY A 1 105 ? 1.544 -3.471 -16.078 1 96.56 105 GLY A N 1
ATOM 837 C CA . GLY A 1 105 ? 1.698 -2.031 -15.945 1 96.56 105 GLY A CA 1
ATOM 838 C C . GLY A 1 105 ? 0.913 -1.451 -14.781 1 96.56 105 GLY A C 1
ATOM 839 O O . GLY A 1 105 ? 1.196 -0.341 -14.328 1 96.56 105 GLY A O 1
ATOM 840 N N . GLU A 1 106 ? -0.132 -2.158 -14.359 1 94.62 106 GLU A N 1
ATOM 841 C CA . GLU A 1 106 ? -0.868 -1.607 -13.227 1 94.62 106 GLU A CA 1
ATOM 842 C C . GLU A 1 106 ? -0.071 -1.743 -11.938 1 94.62 106 GLU A C 1
ATOM 844 O O . GLU A 1 106 ? 0.809 -2.6 -11.828 1 94.62 106 GLU A O 1
ATOM 849 N N . ARG A 1 107 ? -0.353 -0.894 -10.992 1 94.38 107 ARG A N 1
ATOM 850 C CA . ARG A 1 107 ? 0.358 -0.892 -9.719 1 94.38 107 ARG A CA 1
ATOM 851 C C . ARG A 1 107 ? -0.487 -1.524 -8.617 1 94.38 107 ARG A C 1
ATOM 853 O O . ARG A 1 107 ? -1.662 -1.188 -8.461 1 94.38 107 ARG A O 1
ATOM 860 N N . TRP A 1 108 ? 0.103 -2.408 -7.922 1 95.69 108 TRP A N 1
ATOM 861 C CA . TRP A 1 108 ? -0.499 -2.99 -6.727 1 95.69 108 TRP A CA 1
ATOM 862 C C . TRP A 1 108 ? 0.117 -2.396 -5.465 1 95.69 108 TRP A C 1
ATOM 864 O O . TRP A 1 108 ? 1.298 -2.043 -5.449 1 95.69 108 TRP A O 1
ATOM 874 N N . CYS A 1 109 ? -0.646 -2.186 -4.5 1 93.56 109 CYS A N 1
ATOM 875 C CA . CYS A 1 109 ? -0.22 -1.883 -3.139 1 93.56 109 CYS A CA 1
ATOM 876 C C . CYS A 1 109 ? -0.786 -2.896 -2.152 1 93.56 109 CYS A C 1
ATOM 878 O O . CYS A 1 109 ? -1.781 -3.562 -2.441 1 93.56 109 CYS A O 1
ATOM 880 N N . TRP A 1 110 ? -0.025 -3.094 -1.099 1 91.88 110 TRP A N 1
ATOM 881 C CA . TRP A 1 110 ? -0.509 -4.098 -0.158 1 91.88 110 TRP A CA 1
ATOM 882 C C . TRP A 1 110 ? -0.168 -3.711 1.276 1 91.88 110 TRP A C 1
ATOM 884 O O . TRP A 1 110 ? 0.748 -2.92 1.512 1 91.88 110 TRP A O 1
ATOM 894 N N . GLN A 1 111 ? -0.989 -4.117 2.172 1 86.38 111 GLN A N 1
ATOM 895 C CA . GLN A 1 111 ? -0.796 -3.947 3.607 1 86.38 111 GLN A CA 1
ATOM 896 C C . GLN A 1 111 ? -0.963 -5.273 4.348 1 86.38 111 GLN A C 1
ATOM 898 O O . GLN A 1 111 ? -1.921 -6.008 4.102 1 86.38 111 GLN A O 1
ATOM 903 N N . ALA A 1 112 ? 0.024 -5.598 5.164 1 86.62 112 ALA A N 1
ATOM 904 C CA . ALA A 1 112 ? -0.081 -6.82 5.953 1 86.62 112 ALA A CA 1
ATOM 905 C C . ALA A 1 112 ? -1.214 -6.723 6.973 1 86.62 112 ALA A C 1
ATOM 907 O O . ALA A 1 112 ? -1.418 -5.668 7.582 1 86.62 112 ALA A O 1
ATOM 908 N N . LEU A 1 113 ? -2.008 -7.797 6.984 1 80.12 113 LEU A N 1
ATOM 909 C CA . LEU A 1 113 ? -3.031 -7.836 8.023 1 80.12 113 LEU A CA 1
ATOM 910 C C . LEU A 1 113 ? -2.459 -8.383 9.328 1 80.12 113 LEU A C 1
ATOM 912 O O . LEU A 1 113 ? -1.748 -9.391 9.328 1 80.12 113 LEU A O 1
ATOM 916 N N . ILE A 1 114 ? -2.209 -7.566 10.453 1 59.38 114 ILE A N 1
ATOM 917 C CA . ILE A 1 114 ? -1.736 -8.031 11.75 1 59.38 114 ILE A CA 1
ATOM 918 C C . ILE A 1 114 ? -2.77 -8.961 12.375 1 59.38 114 ILE A C 1
ATOM 920 O O . ILE A 1 114 ? -3.977 -8.75 12.227 1 59.38 114 ILE A O 1
ATOM 924 N N . MET B 1 1 ? -0.455 -18.438 9.922 1 81.44 1 MET B N 1
ATOM 925 C CA . MET B 1 1 ? -0.539 -17.969 8.547 1 81.44 1 MET B CA 1
ATOM 926 C C . MET B 1 1 ? -0.656 -16.453 8.492 1 81.44 1 MET B C 1
ATOM 928 O O . MET B 1 1 ? -1.334 -15.852 9.328 1 81.44 1 MET B O 1
ATOM 932 N N . ARG B 1 2 ? 0.17 -15.797 7.598 1 91.69 2 ARG B N 1
ATOM 933 C CA . ARG B 1 2 ? 0.132 -14.352 7.422 1 91.69 2 ARG B CA 1
ATOM 934 C C . ARG B 1 2 ? -0.761 -13.961 6.25 1 91.69 2 ARG B C 1
ATOM 936 O O . ARG B 1 2 ? -0.872 -14.711 5.273 1 91.69 2 ARG B O 1
ATOM 943 N N . PHE B 1 3 ? -1.492 -12.867 6.48 1 94.81 3 PHE B N 1
ATOM 944 C CA . PHE B 1 3 ? -2.377 -12.414 5.41 1 94.81 3 PHE B CA 1
ATOM 945 C C . PHE B 1 3 ? -2.045 -10.984 4.996 1 94.81 3 PHE B C 1
ATOM 947 O O . PHE B 1 3 ? -1.507 -10.211 5.793 1 94.81 3 PHE B O 1
ATOM 954 N N . ILE B 1 4 ? -2.408 -10.664 3.762 1 94.81 4 ILE B N 1
ATOM 955 C CA . ILE B 1 4 ? -2.129 -9.367 3.16 1 94.81 4 ILE B CA 1
ATOM 956 C C . ILE B 1 4 ? -3.334 -8.898 2.346 1 94.81 4 ILE B C 1
ATOM 958 O O . ILE B 1 4 ? -3.994 -9.711 1.688 1 94.81 4 ILE B O 1
ATOM 962 N N . VAL B 1 5 ? -3.639 -7.699 2.479 1 93.94 5 VAL B N 1
ATOM 963 C CA . VAL B 1 5 ? -4.684 -7.121 1.642 1 93.94 5 VAL B CA 1
ATOM 964 C C . VAL B 1 5 ? -4.055 -6.445 0.425 1 93.94 5 VAL B C 1
ATOM 966 O O . VAL B 1 5 ? -3.102 -5.672 0.558 1 93.94 5 VAL B O 1
ATOM 969 N N . ILE B 1 6 ? -4.594 -6.73 -0.758 1 95.62 6 ILE B N 1
ATOM 970 C CA . ILE B 1 6 ? -4.047 -6.2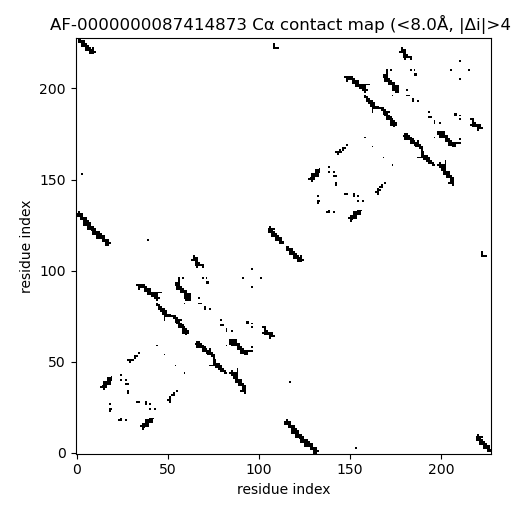15 -2.008 1 95.62 6 ILE B CA 1
ATOM 971 C C . ILE B 1 6 ? -4.984 -5.152 -2.578 1 95.62 6 ILE B C 1
ATOM 973 O O . ILE B 1 6 ? -6.203 -5.336 -2.598 1 95.62 6 ILE B O 1
ATOM 977 N N . TYR B 1 7 ? -4.387 -4.09 -2.973 1 94.19 7 TYR B N 1
ATOM 978 C CA . TYR B 1 7 ? -5.098 -3.018 -3.658 1 94.19 7 TYR B CA 1
ATOM 979 C C . TYR B 1 7 ? -4.535 -2.799 -5.059 1 94.19 7 TYR B C 1
ATOM 981 O O . TYR B 1 7 ? -3.338 -2.992 -5.289 1 94.19 7 TYR B O 1
ATOM 989 N N . ARG B 1 8 ? -5.449 -2.426 -5.977 1 94 8 ARG B N 1
ATOM 990 C CA . ARG B 1 8 ? -5.082 -2.188 -7.367 1 94 8 ARG B CA 1
ATOM 991 C C . ARG B 1 8 ? -5.473 -0.779 -7.801 1 94 8 ARG B C 1
ATOM 993 O O . ARG B 1 8 ? -6.18 -0.073 -7.078 1 94 8 ARG B O 1
ATOM 1000 N N . ASN B 1 9 ? -5 -0.42 -9.008 1 85.12 9 ASN B N 1
ATOM 1001 C CA . ASN B 1 9 ? -5.316 0.867 -9.617 1 85.12 9 ASN B CA 1
ATOM 1002 C C . ASN B 1 9 ? -4.867 2.029 -8.742 1 85.12 9 ASN B C 1
ATOM 1004 O O . ASN B 1 9 ? -5.645 2.951 -8.477 1 85.12 9 ASN B O 1
ATOM 1008 N N . THR B 1 10 ? -3.697 1.842 -8.336 1 88.25 10 THR B N 1
ATOM 1009 C CA . THR B 1 10 ? -3.139 2.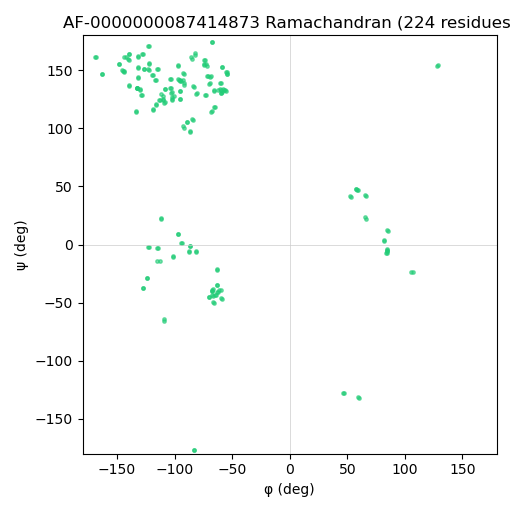824 -7.418 1 88.25 10 THR B CA 1
ATOM 1010 C C . THR B 1 10 ? -2.391 3.916 -8.18 1 88.25 10 THR B C 1
ATOM 1012 O O . THR B 1 10 ? -1.766 3.646 -9.203 1 88.25 10 THR B O 1
ATOM 1015 N N . VAL B 1 11 ? -2.607 5.152 -7.758 1 87.94 11 VAL B N 1
ATOM 1016 C CA . VAL B 1 11 ? -1.947 6.301 -8.375 1 87.94 11 VAL B CA 1
ATOM 1017 C C . VAL B 1 11 ? -0.927 6.891 -7.406 1 87.94 11 VAL B C 1
ATOM 1019 O O . VAL B 1 11 ? -1.253 7.18 -6.254 1 87.94 11 VAL B O 1
ATOM 1022 N N . PHE B 1 12 ? 0.287 7.035 -7.957 1 89.75 12 PHE B N 1
ATOM 1023 C CA . PHE B 1 12 ? 1.322 7.676 -7.156 1 89.75 12 PHE B CA 1
ATOM 1024 C C . PHE B 1 12 ? 0.882 9.07 -6.715 1 89.75 12 PHE B C 1
ATOM 1026 O O . PHE B 1 12 ? 0.349 9.836 -7.52 1 89.75 12 PHE B O 1
ATOM 1033 N N . PHE B 1 13 ? 1.048 9.422 -5.441 1 94.31 13 PHE B N 1
ATOM 1034 C CA . PHE B 1 13 ? 0.737 10.758 -4.961 1 94.31 13 PHE B CA 1
ATOM 1035 C C . PHE B 1 13 ? 2.012 11.523 -4.629 1 94.31 13 PHE B C 1
ATOM 1037 O O . PHE B 1 13 ? 2.396 12.445 -5.355 1 94.31 13 PHE B O 1
ATOM 1044 N N . ARG B 1 14 ? 2.723 10.977 -3.562 1 94.5 14 ARG B N 1
ATOM 1045 C CA . ARG B 1 14 ? 3.965 11.664 -3.219 1 94.5 14 ARG B CA 1
ATOM 1046 C C . ARG B 1 14 ? 4.793 10.836 -2.242 1 94.5 14 ARG B C 1
ATOM 1048 O O . ARG B 1 14 ? 4.285 9.898 -1.625 1 94.5 14 ARG B O 1
ATOM 1055 N N . VAL B 1 15 ? 6.148 11.234 -2.193 1 96.19 15 VAL B N 1
ATOM 1056 C CA . VAL B 1 15 ? 7.043 10.734 -1.153 1 96.19 15 VAL B CA 1
ATOM 1057 C C . VAL B 1 15 ? 7.109 11.734 -0.003 1 96.19 15 VAL B C 1
ATOM 1059 O O . VAL B 1 15 ? 7.379 12.922 -0.218 1 96.19 15 VAL B O 1
ATOM 1062 N N . MET B 1 16 ? 6.816 11.25 1.171 1 97.12 16 MET B N 1
ATOM 1063 C CA . MET B 1 16 ? 6.785 12.148 2.32 1 97.12 16 MET B CA 1
ATOM 1064 C C . MET B 1 16 ? 7.656 11.617 3.453 1 97.12 16 MET B C 1
ATOM 1066 O O . MET B 1 16 ? 8.07 10.453 3.426 1 97.12 16 MET B O 1
ATOM 1070 N N . GLU B 1 17 ? 7.93 12.523 4.367 1 97.81 17 GLU B N 1
ATOM 1071 C CA . GLU B 1 17 ? 8.594 12.109 5.594 1 97.81 17 GLU B CA 1
ATOM 1072 C C . GLU B 1 17 ? 7.652 11.305 6.488 1 97.81 17 GLU B C 1
ATOM 1074 O O . GLU B 1 17 ? 6.449 11.578 6.527 1 97.81 17 GLU B O 1
ATOM 1079 N N . LEU B 1 18 ? 8.242 10.336 7.16 1 97.94 18 LEU B N 1
ATOM 1080 C CA . LEU B 1 18 ? 7.48 9.453 8.039 1 97.94 18 LEU B CA 1
ATOM 1081 C C . LEU B 1 18 ? 7.926 9.617 9.484 1 97.94 18 LEU B C 1
ATOM 1083 O O . LEU B 1 18 ? 9.117 9.531 9.789 1 97.94 18 LEU B O 1
ATOM 1087 N N . ALA B 1 19 ? 7.027 10 10.344 1 97.81 19 ALA B N 1
ATOM 1088 C CA . ALA B 1 19 ? 7.254 10.016 11.789 1 97.81 19 ALA B CA 1
ATOM 1089 C C . ALA B 1 19 ? 6.609 8.797 12.453 1 97.81 19 ALA B C 1
ATOM 1091 O O . ALA B 1 19 ? 5.402 8.578 12.328 1 97.81 19 ALA B O 1
ATOM 1092 N N . VAL B 1 20 ? 7.367 8.031 13.25 1 96.25 20 VAL B N 1
ATOM 1093 C CA . VAL B 1 20 ? 6.859 6.781 13.812 1 96.25 20 VAL B CA 1
ATOM 1094 C C . VAL B 1 20 ? 7.059 6.777 15.328 1 96.25 20 VAL B C 1
ATOM 1096 O O . VAL B 1 20 ? 6.172 6.355 16.078 1 96.25 20 VAL B O 1
ATOM 1099 N N . THR B 1 21 ? 8.203 7.348 15.781 1 96.62 21 THR B N 1
ATOM 1100 C CA . THR B 1 21 ? 8.523 7.293 17.203 1 96.62 21 THR B CA 1
ATOM 1101 C C . THR B 1 21 ? 7.793 8.398 17.969 1 96.62 21 THR B C 1
ATOM 1103 O O . THR B 1 21 ? 7.395 9.406 17.375 1 96.62 21 THR B O 1
ATOM 1106 N N . ALA B 1 22 ? 7.777 8.164 19.297 1 96.62 22 ALA B N 1
ATOM 1107 C CA . ALA B 1 22 ? 7.148 9.164 20.141 1 96.62 22 ALA B CA 1
ATOM 1108 C C . ALA B 1 22 ? 7.844 10.516 20 1 96.62 22 ALA B C 1
ATOM 1110 O O . ALA B 1 22 ? 7.191 11.562 19.984 1 96.62 22 ALA B O 1
ATOM 1111 N N . GLU B 1 23 ? 9.141 10.383 19.906 1 97.19 23 GLU B N 1
ATOM 1112 C CA . GLU B 1 23 ? 9.922 11.609 19.781 1 97.19 23 GLU B CA 1
ATOM 1113 C C . GLU B 1 23 ? 9.648 12.305 18.453 1 97.19 23 GLU B C 1
ATOM 1115 O O . GLU B 1 23 ? 9.477 13.523 18.406 1 97.19 23 GLU B O 1
ATOM 1120 N N . GLU B 1 24 ? 9.602 11.516 17.328 1 97.38 24 GLU B N 1
ATOM 1121 C CA . GLU B 1 24 ? 9.32 12.047 16 1 97.38 24 GLU B CA 1
ATOM 1122 C C . GLU B 1 24 ? 7.922 12.656 15.938 1 97.38 24 GLU B C 1
ATOM 1124 O O . GLU B 1 24 ? 7.727 13.719 15.344 1 97.38 24 GLU B O 1
ATOM 1129 N N . LEU B 1 25 ? 7 12.016 16.547 1 97.44 25 LEU B N 1
ATOM 1130 C CA . LEU B 1 25 ? 5.613 12.469 16.562 1 97.44 25 LEU B CA 1
ATOM 1131 C C . LEU B 1 25 ? 5.477 13.758 17.359 1 97.44 25 LEU B C 1
ATOM 1133 O O . LEU B 1 25 ? 4.738 14.664 16.969 1 97.44 25 LEU B O 1
ATOM 1137 N N . ALA B 1 26 ? 6.188 13.828 18.469 1 96.44 26 ALA B N 1
ATOM 1138 C CA . ALA B 1 26 ? 6.137 15.016 19.328 1 96.44 26 ALA B CA 1
ATOM 1139 C C . ALA B 1 26 ? 6.762 16.219 18.625 1 96.44 26 ALA B C 1
ATOM 1141 O O . ALA B 1 26 ? 6.277 17.344 18.75 1 96.44 26 ALA B O 1
ATOM 1142 N N . ARG B 1 27 ? 7.805 16 17.938 1 96.88 27 ARG B N 1
ATOM 1143 C CA . ARG B 1 27 ? 8.469 17.094 17.234 1 96.88 27 ARG B CA 1
ATOM 1144 C C . ARG B 1 27 ? 7.621 17.578 16.062 1 96.88 27 ARG B C 1
ATOM 1146 O O . ARG B 1 27 ? 7.473 18.781 15.859 1 96.88 27 ARG B O 1
ATOM 1153 N N . GLY B 1 28 ? 7.102 16.594 15.312 1 97.56 28 GLY B N 1
ATOM 1154 C CA . GLY B 1 28 ? 6.305 16.953 14.156 1 97.56 28 GLY B CA 1
ATOM 1155 C C . GLY B 1 28 ? 6.957 18.031 13.289 1 97.56 28 GLY B C 1
ATOM 1156 O O . GLY B 1 28 ? 8.117 17.875 12.891 1 97.56 28 GLY B O 1
ATOM 1157 N N . LEU B 1 29 ? 6.219 19.062 13.023 1 98.31 29 LEU B N 1
ATOM 1158 C CA . LEU B 1 29 ? 6.691 20.125 12.141 1 98.31 29 LEU B CA 1
ATOM 1159 C C . LEU B 1 29 ? 7.262 21.297 12.945 1 98.31 29 LEU B C 1
ATOM 1161 O O . LEU B 1 29 ? 7.582 22.344 12.383 1 98.31 29 LEU B O 1
ATOM 1165 N N . LEU B 1 30 ? 7.441 21.141 14.266 1 98.06 30 LEU B N 1
ATOM 1166 C CA . LEU B 1 30 ? 7.977 22.203 15.102 1 98.06 30 LEU B CA 1
ATOM 1167 C C . LEU B 1 30 ? 9.328 22.672 14.578 1 98.06 30 LEU B C 1
ATOM 1169 O O . LEU B 1 30 ? 10.195 21.859 14.258 1 98.06 30 LEU B O 1
ATOM 1173 N N . GLY B 1 31 ? 9.531 23.969 14.469 1 96.38 31 GLY B N 1
ATOM 1174 C CA . GLY B 1 31 ? 10.797 24.547 14.07 1 96.38 31 GLY B CA 1
ATOM 1175 C C . GLY B 1 31 ? 10.984 24.609 12.57 1 96.38 31 GLY B C 1
ATOM 1176 O O . GLY B 1 31 ? 11.984 25.156 12.086 1 96.38 31 GLY B O 1
ATOM 1177 N N . ARG B 1 32 ? 10.039 24.062 11.844 1 96.56 32 ARG B N 1
ATOM 1178 C CA . ARG B 1 32 ? 10.133 24.062 10.391 1 96.56 32 ARG B CA 1
ATOM 1179 C C . ARG B 1 32 ? 9.344 25.203 9.789 1 96.56 32 ARG B C 1
ATOM 1181 O O . ARG B 1 32 ? 8.398 25.703 10.398 1 96.56 32 ARG B O 1
ATOM 1188 N N . SER B 1 33 ? 9.758 25.609 8.633 1 96.12 33 SER B N 1
ATOM 1189 C CA . SER B 1 33 ? 9.055 26.672 7.926 1 96.12 33 SER B CA 1
ATOM 1190 C C . SER B 1 33 ? 8.156 26.109 6.828 1 96.12 33 SER B C 1
ATOM 1192 O O . SER B 1 33 ? 7.391 26.859 6.207 1 96.12 33 SER B O 1
ATOM 1194 N N . THR B 1 34 ? 8.258 24.859 6.516 1 97.81 34 THR B N 1
ATOM 1195 C CA . THR B 1 34 ? 7.43 24.156 5.539 1 97.81 34 THR B CA 1
ATOM 1196 C C . THR B 1 34 ? 7.242 22.688 5.938 1 97.81 34 THR B C 1
ATOM 1198 O O . THR B 1 34 ? 8.023 22.156 6.723 1 97.81 34 THR B O 1
ATOM 1201 N N . ALA B 1 35 ? 6.188 22.125 5.465 1 97.94 35 ALA B N 1
ATOM 1202 C CA . ALA B 1 35 ? 5.977 20.703 5.648 1 97.94 35 ALA B CA 1
ATOM 1203 C C . ALA B 1 35 ? 6.648 19.891 4.539 1 97.94 35 ALA B C 1
ATOM 1205 O O . ALA B 1 35 ? 6.543 18.672 4.5 1 97.94 35 ALA B O 1
ATOM 1206 N N . GLY B 1 36 ? 7.293 20.656 3.59 1 97 36 GLY B N 1
ATOM 1207 C CA . GLY B 1 36 ? 7.836 19.953 2.439 1 97 36 GLY B CA 1
ATOM 1208 C C . GLY B 1 36 ? 6.785 19.203 1.646 1 97 36 GLY B C 1
ATOM 1209 O O . GLY B 1 36 ? 5.75 19.766 1.287 1 97 36 GLY B O 1
ATOM 1210 N N . ASN B 1 37 ? 7.059 17.906 1.321 1 97.31 37 ASN B N 1
ATOM 1211 C CA . ASN B 1 37 ? 6.086 17.094 0.6 1 97.31 37 ASN B CA 1
ATOM 1212 C C . ASN B 1 37 ? 5.031 16.516 1.538 1 97.31 37 ASN B C 1
ATOM 1214 O O . ASN B 1 37 ? 4.066 15.898 1.088 1 97.31 37 ASN B O 1
ATOM 1218 N N . GLY B 1 38 ? 5.195 16.703 2.773 1 98.44 38 GLY B N 1
ATOM 1219 C CA . GLY B 1 38 ? 4.262 16.219 3.773 1 98.44 38 GLY B CA 1
ATOM 1220 C C . GLY B 1 38 ? 4.934 15.422 4.879 1 98.44 38 GLY B C 1
ATOM 1221 O O . GLY B 1 38 ? 6.035 14.898 4.691 1 98.44 38 GLY B O 1
ATOM 1222 N N . LEU B 1 39 ? 4.312 15.422 5.98 1 98.62 39 LEU B N 1
ATOM 1223 C CA . LEU B 1 39 ? 4.734 14.594 7.105 1 98.62 39 LEU B CA 1
ATOM 1224 C C . LEU B 1 39 ? 3.645 13.602 7.492 1 98.62 39 LEU B C 1
ATOM 1226 O O . LEU B 1 39 ? 2.539 14 7.863 1 98.62 39 LEU B O 1
ATOM 1230 N N . PHE B 1 40 ? 3.961 12.32 7.34 1 98.62 40 PHE B N 1
ATOM 1231 C CA . PHE B 1 40 ? 3.047 11.25 7.719 1 98.62 40 PHE B CA 1
ATOM 1232 C C . PHE B 1 40 ? 3.266 10.844 9.172 1 98.62 40 PHE B C 1
ATOM 1234 O O . PHE B 1 40 ? 4.281 10.227 9.5 1 98.62 40 PHE B O 1
ATOM 1241 N N . LEU B 1 41 ? 2.33 11.258 10.008 1 98.5 41 LEU B N 1
ATOM 1242 C CA . LEU B 1 41 ? 2.371 10.867 11.414 1 98.5 41 LEU B CA 1
ATOM 1243 C C . LEU B 1 41 ? 1.676 9.523 11.625 1 98.5 41 LEU B C 1
ATOM 1245 O O . LEU B 1 41 ? 0.459 9.477 11.82 1 98.5 41 LEU B O 1
ATOM 1249 N N . MET B 1 42 ? 2.463 8.469 11.672 1 97.5 42 MET B N 1
ATOM 1250 C CA . MET B 1 42 ? 1.933 7.117 11.789 1 97.5 42 MET B CA 1
ATOM 1251 C C . MET B 1 42 ? 1.41 6.863 13.203 1 97.5 42 MET B C 1
ATOM 1253 O O . MET B 1 42 ? 2.098 7.148 14.18 1 97.5 42 MET B O 1
ATOM 1257 N N . GLU B 1 43 ? 0.181 6.379 13.281 1 97.31 43 GLU B N 1
ATOM 1258 C CA . GLU B 1 43 ? -0.479 5.984 14.523 1 97.31 43 GLU B CA 1
ATOM 1259 C C . GLU B 1 43 ? -0.71 7.188 15.438 1 97.31 43 GLU B C 1
ATOM 1261 O O . GLU B 1 43 ? -0.726 7.051 16.656 1 97.31 43 GLU B O 1
ATOM 1266 N N . ALA B 1 44 ? -0.755 8.352 14.867 1 97.62 44 ALA B N 1
ATOM 1267 C CA . ALA B 1 44 ? -1.245 9.539 15.562 1 97.62 44 ALA B CA 1
ATOM 1268 C C . ALA B 1 44 ? -2.725 9.773 15.273 1 97.62 44 ALA B C 1
ATOM 1270 O O . ALA B 1 44 ? -3.178 9.594 14.141 1 97.62 44 ALA B O 1
ATOM 1271 N N . ASN B 1 45 ? -3.438 10.18 16.266 1 97.88 45 ASN B N 1
ATOM 1272 C CA . ASN B 1 45 ? -4.863 10.391 16.047 1 97.88 45 ASN B CA 1
ATOM 1273 C C . ASN B 1 45 ? -5.273 11.82 16.375 1 97.88 45 ASN B C 1
ATOM 1275 O O . ASN B 1 45 ? -6.445 12.188 16.234 1 97.88 45 ASN B O 1
ATOM 1279 N N . ARG B 1 46 ? -4.289 12.641 16.859 1 96.94 46 ARG B N 1
ATOM 1280 C CA . ARG B 1 46 ? -4.496 14.055 17.156 1 96.94 46 ARG B CA 1
ATOM 1281 C C . ARG B 1 46 ? -3.262 14.875 16.812 1 96.94 46 ARG B C 1
ATOM 1283 O O . ARG B 1 46 ? -2.137 14.375 16.875 1 96.94 46 ARG B O 1
ATOM 1290 N N . ILE B 1 47 ? -3.566 16.094 16.438 1 98.25 47 ILE B N 1
ATOM 1291 C CA . ILE B 1 47 ? -2.449 17 16.203 1 98.25 47 ILE B CA 1
ATOM 1292 C C . ILE B 1 47 ? -2.789 18.391 16.75 1 98.25 47 ILE B C 1
ATOM 1294 O O . ILE B 1 47 ? -3.947 18.672 17.047 1 98.25 47 ILE B O 1
ATOM 1298 N N . HIS B 1 48 ? -1.798 19.188 16.891 1 98.19 48 HIS B N 1
ATOM 1299 C CA . HIS B 1 48 ? -1.919 20.609 17.203 1 98.19 48 HIS B CA 1
ATOM 1300 C C . HIS B 1 48 ? -0.849 21.422 16.484 1 98.19 48 HIS B C 1
ATOM 1302 O O . HIS B 1 48 ? 0.115 20.859 15.953 1 98.19 48 HIS B O 1
ATOM 1308 N N . THR B 1 49 ? -1.08 22.703 16.375 1 98.56 49 THR B N 1
ATOM 1309 C CA 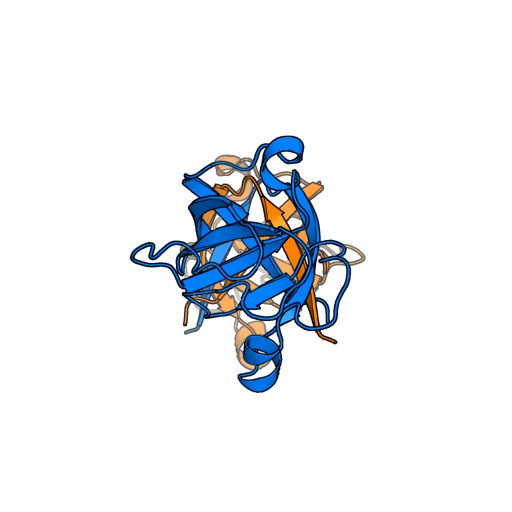. THR B 1 49 ? -0.093 23.562 15.742 1 98.56 49 THR B CA 1
ATOM 1310 C C . THR B 1 49 ? 0.542 24.5 16.766 1 98.56 49 THR B C 1
ATOM 1312 O O . THR B 1 49 ? 0.939 25.625 16.438 1 98.56 49 THR B O 1
ATOM 1315 N N . TYR B 1 50 ? 0.493 24.109 18.078 1 98.25 50 TYR B N 1
ATOM 1316 C CA . TYR B 1 50 ? 1.129 24.922 19.109 1 98.25 50 TYR B CA 1
ATOM 1317 C C . TYR B 1 50 ? 2.623 25.062 18.844 1 98.25 50 TYR B C 1
ATOM 1319 O O . TYR B 1 50 ? 3.314 24.062 18.609 1 98.25 50 TYR B O 1
ATOM 1327 N N . GLY B 1 51 ? 3.117 26.328 18.891 1 97.38 51 GLY B N 1
ATOM 1328 C CA . GLY B 1 51 ? 4.539 26.578 18.719 1 97.38 51 GLY B CA 1
ATOM 1329 C C . GLY B 1 51 ? 4.957 26.656 17.266 1 97.38 51 GLY B C 1
ATOM 1330 O O . GLY B 1 51 ? 6.105 26.984 16.953 1 97.38 51 GLY B O 1
ATOM 1331 N N . MET B 1 52 ? 4.047 26.344 16.391 1 97.88 52 MET B N 1
ATOM 1332 C CA . MET B 1 52 ? 4.355 26.438 14.969 1 97.88 52 MET B CA 1
ATOM 1333 C C . MET B 1 52 ? 4.125 27.859 14.461 1 97.88 52 MET B C 1
ATOM 1335 O O . MET B 1 52 ? 3.4 28.641 15.086 1 97.88 52 MET B O 1
ATOM 1339 N N . ARG B 1 53 ? 4.742 28.141 13.367 1 95.69 53 ARG B N 1
ATOM 1340 C CA . ARG B 1 53 ? 4.641 29.5 12.844 1 95.69 53 ARG B CA 1
ATOM 1341 C C . ARG B 1 53 ? 3.859 29.531 11.539 1 95.69 53 ARG B C 1
ATOM 1343 O O . ARG B 1 53 ? 3.482 30.594 11.055 1 95.69 53 ARG B O 1
ATOM 1350 N N . MET B 1 54 ? 3.648 28.438 10.93 1 97.56 54 MET B N 1
ATOM 1351 C CA . MET B 1 54 ? 2.943 28.359 9.656 1 97.56 54 MET B CA 1
ATOM 1352 C C . MET B 1 54 ? 1.627 27.594 9.812 1 97.56 54 MET B C 1
ATOM 1354 O O . MET B 1 54 ? 1.492 26.75 10.695 1 97.56 54 MET B O 1
ATOM 1358 N N . ALA B 1 55 ? 0.662 27.969 8.945 1 98.69 55 ALA B N 1
ATOM 1359 C CA . ALA B 1 55 ? -0.562 27.188 8.836 1 98.69 55 ALA B CA 1
ATOM 1360 C C . ALA B 1 55 ? -0.314 25.875 8.078 1 98.69 55 ALA B C 1
ATOM 1362 O O . ALA B 1 55 ? 0.617 25.797 7.27 1 98.69 55 ALA B O 1
ATOM 1363 N N . ILE B 1 56 ? -1.177 24.844 8.359 1 98.88 56 ILE B N 1
ATOM 1364 C CA . ILE B 1 56 ? -0.982 23.578 7.664 1 98.88 56 ILE B CA 1
ATOM 1365 C C . ILE B 1 56 ? -2.336 23 7.27 1 98.88 56 ILE B C 1
ATOM 1367 O O . ILE B 1 56 ? -3.377 23.438 7.762 1 98.88 56 ILE B O 1
ATOM 1371 N N . ASP B 1 57 ? -2.346 22.125 6.297 1 98.88 57 ASP B N 1
ATOM 1372 C CA . ASP B 1 57 ? -3.434 21.188 6.02 1 98.88 57 ASP B CA 1
ATOM 1373 C C . ASP B 1 57 ? -3.217 19.859 6.742 1 98.88 57 ASP B C 1
ATOM 1375 O O . ASP B 1 57 ? -2.078 19.422 6.902 1 98.88 57 ASP B O 1
ATOM 1379 N N . ALA B 1 58 ? -4.281 19.219 7.152 1 98.94 58 ALA B N 1
ATOM 1380 C CA . ALA B 1 58 ? -4.172 17.906 7.781 1 98.94 58 ALA B CA 1
ATOM 1381 C C . ALA B 1 58 ? -5.176 16.922 7.184 1 98.94 58 ALA B C 1
ATOM 1383 O O . ALA B 1 58 ? -6.328 17.281 6.93 1 98.94 58 ALA B O 1
ATOM 1384 N N . VAL B 1 59 ? -4.738 15.734 6.887 1 98.81 59 VAL B N 1
ATOM 1385 C CA . VAL B 1 59 ? -5.555 14.609 6.445 1 98.81 59 VAL B CA 1
ATOM 1386 C C . VAL B 1 59 ? -5.602 13.539 7.539 1 98.81 59 VAL B C 1
ATOM 1388 O O . VAL B 1 59 ? -4.562 13.117 8.039 1 98.81 59 VAL B O 1
ATOM 1391 N N . TYR B 1 60 ? -6.77 13.203 7.895 1 98.88 60 TYR B N 1
ATOM 1392 C CA . TYR B 1 60 ? -6.969 12.188 8.922 1 98.88 60 TYR B CA 1
ATOM 1393 C C . TYR B 1 60 ? -7.359 10.852 8.297 1 98.88 60 TYR B C 1
ATOM 1395 O O . TYR B 1 60 ? -8.32 10.781 7.523 1 98.88 60 TYR B O 1
ATOM 1403 N N . LEU B 1 61 ? -6.609 9.797 8.617 1 98.19 61 LEU B N 1
ATOM 1404 C CA . LEU B 1 61 ? -6.824 8.469 8.055 1 98.19 61 LEU B CA 1
ATOM 1405 C C . LEU B 1 61 ? -7.207 7.473 9.148 1 98.19 61 LEU B C 1
ATOM 1407 O O . LEU B 1 61 ? -6.66 7.516 10.25 1 98.19 61 LEU B O 1
ATOM 1411 N N . ASN B 1 62 ? -8.117 6.578 8.828 1 97.25 62 ASN B N 1
ATOM 1412 C CA . ASN B 1 62 ? -8.344 5.469 9.75 1 97.25 62 ASN B CA 1
ATOM 1413 C C . ASN B 1 62 ? -7.34 4.344 9.539 1 97.25 62 ASN B C 1
ATOM 1415 O O . ASN B 1 62 ? -6.41 4.477 8.742 1 97.25 62 ASN B O 1
ATOM 1419 N N . LYS B 1 63 ? -7.516 3.291 10.289 1 94.12 63 LYS B N 1
ATOM 1420 C CA . LYS B 1 63 ? -6.547 2.199 10.281 1 94.12 63 LYS B CA 1
ATOM 1421 C C . LYS B 1 63 ? -6.477 1.54 8.906 1 94.12 63 LYS B C 1
ATOM 1423 O O . LYS B 1 63 ? -5.453 0.954 8.547 1 94.12 63 LYS B O 1
ATOM 1428 N N . ASP B 1 64 ? -7.516 1.695 8.094 1 90.06 64 ASP B N 1
ATOM 1429 C CA . ASP B 1 64 ? -7.586 1.063 6.781 1 90.06 64 ASP B CA 1
ATOM 1430 C C . ASP B 1 64 ? -7.086 2.008 5.691 1 90.06 64 ASP B C 1
ATOM 1432 O O . ASP B 1 64 ? -7.105 1.665 4.508 1 90.06 64 ASP B O 1
ATOM 1436 N N . GLY B 1 65 ? -6.652 3.178 6.059 1 94.19 65 GLY B N 1
ATOM 1437 C CA . GLY B 1 65 ? -6.113 4.137 5.105 1 94.19 65 GLY B CA 1
ATOM 1438 C C . GLY B 1 65 ? -7.188 4.969 4.43 1 94.19 65 GLY B C 1
ATOM 1439 O O . GLY B 1 65 ? -6.93 5.617 3.414 1 94.19 65 GLY B O 1
ATOM 1440 N N . ILE B 1 66 ? -8.375 4.883 4.977 1 95.12 66 ILE B N 1
ATOM 1441 C CA . ILE B 1 66 ? -9.453 5.695 4.43 1 95.12 66 ILE B CA 1
ATOM 1442 C C . ILE B 1 66 ? -9.367 7.117 4.98 1 95.12 66 ILE B C 1
ATOM 1444 O O . ILE B 1 66 ? -9.211 7.312 6.188 1 95.12 66 ILE B O 1
ATOM 1448 N N . VAL B 1 67 ? -9.414 8.102 4.059 1 98 67 VAL B N 1
ATOM 1449 C CA . VAL B 1 67 ? -9.492 9.492 4.5 1 98 67 VAL B CA 1
ATOM 1450 C C . VAL B 1 67 ? -10.836 9.742 5.168 1 98 67 VAL B C 1
ATOM 1452 O O . VAL B 1 67 ? -11.883 9.688 4.512 1 98 67 VAL B O 1
ATOM 1455 N N . ILE B 1 68 ? -10.797 10.039 6.461 1 98.56 68 ILE B N 1
ATOM 1456 C CA . ILE B 1 68 ? -12.055 10.164 7.199 1 98.56 68 ILE B CA 1
ATOM 1457 C C . ILE B 1 68 ? -12.227 11.602 7.68 1 98.56 68 ILE B C 1
ATOM 1459 O O . ILE B 1 68 ? -13.273 11.961 8.227 1 98.56 68 ILE B O 1
ATOM 1463 N N . GLY B 1 69 ? -11.203 12.438 7.398 1 98.56 69 GLY B N 1
ATOM 1464 C CA . GLY B 1 69 ? -11.281 13.844 7.762 1 98.56 69 GLY B CA 1
ATOM 1465 C C . GLY B 1 69 ? -10.266 14.703 7.031 1 98.56 69 GLY B C 1
ATOM 1466 O O . GLY B 1 69 ? -9.164 14.242 6.715 1 98.56 69 GLY B O 1
ATOM 1467 N N . LEU B 1 70 ? -10.641 15.891 6.754 1 98.75 70 LEU B N 1
ATOM 1468 C CA . LEU B 1 70 ? -9.789 16.906 6.141 1 98.75 70 LEU B CA 1
ATOM 1469 C C . LEU B 1 7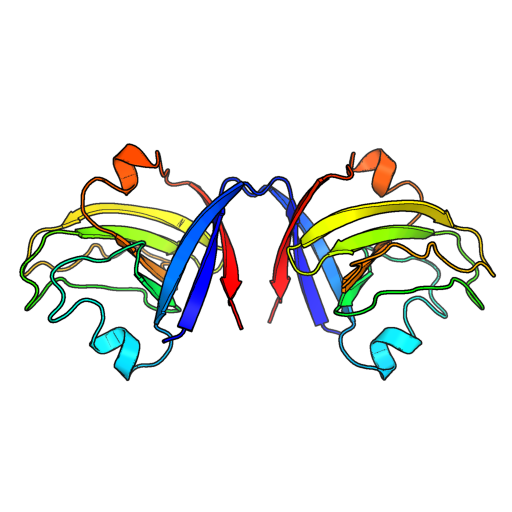0 ? -9.898 18.234 6.887 1 98.75 70 LEU B C 1
ATOM 1471 O O . LEU B 1 70 ? -10.992 18.656 7.258 1 98.75 70 LEU B O 1
ATOM 1475 N N . GLU B 1 71 ? -8.82 18.844 7.152 1 98.69 71 GLU B N 1
ATOM 1476 C CA . GLU B 1 71 ? -8.766 20.172 7.738 1 98.69 71 GLU B CA 1
ATOM 1477 C C . GLU B 1 71 ? -7.77 21.062 6.996 1 98.69 71 GLU B C 1
ATOM 1479 O O . GLU B 1 71 ? -6.566 20.797 6.996 1 98.69 71 GLU B O 1
ATOM 1484 N N . GLU B 1 72 ? -8.312 22.094 6.371 1 98.62 72 GLU B N 1
ATOM 1485 C CA . GLU B 1 72 ? -7.457 23 5.598 1 98.62 72 GLU B CA 1
ATOM 1486 C C . GLU B 1 72 ? -7.062 24.219 6.418 1 98.62 72 GLU B C 1
ATOM 1488 O O . GLU B 1 72 ? -7.836 24.688 7.254 1 98.62 72 GLU B O 1
ATOM 1493 N N . ASN B 1 73 ? -5.855 24.609 6.23 1 98.69 73 ASN B N 1
ATOM 1494 C CA . ASN B 1 73 ? -5.363 25.891 6.707 1 98.69 73 ASN B CA 1
ATOM 1495 C C . ASN B 1 73 ? -5.531 26.031 8.219 1 98.69 73 ASN B C 1
ATOM 1497 O O . ASN B 1 73 ? -6.094 27.016 8.695 1 98.69 73 ASN B O 1
ATOM 1501 N N . ILE B 1 74 ? -5.137 25.047 8.93 1 98.69 74 ILE B N 1
ATOM 1502 C CA . ILE B 1 74 ? -5.109 25.141 10.383 1 98.69 74 ILE B CA 1
ATOM 1503 C C . ILE B 1 74 ? -4.086 26.188 10.82 1 98.69 74 ILE B C 1
ATOM 1505 O O . ILE B 1 74 ? -2.881 26 10.625 1 98.69 74 ILE B O 1
ATOM 1509 N N . GLN B 1 75 ? -4.551 27.188 11.469 1 98.5 75 GLN B N 1
ATOM 1510 C CA . GLN B 1 75 ? -3.676 28.281 11.867 1 98.5 75 GLN B CA 1
ATOM 1511 C C . GLN B 1 75 ? -2.783 27.875 13.031 1 98.5 75 GLN B C 1
ATOM 1513 O O . GLN B 1 75 ? -3.07 26.906 13.734 1 98.5 75 GLN B O 1
ATOM 1518 N N . PRO B 1 76 ? -1.626 28.609 13.211 1 98.5 76 PRO B N 1
ATOM 1519 C CA . PRO B 1 76 ? -0.803 28.359 14.398 1 98.5 76 PRO B CA 1
ATOM 1520 C C . PRO B 1 76 ? -1.594 28.469 15.703 1 98.5 76 PRO B C 1
ATOM 1522 O O . PRO B 1 76 ? -2.568 29.219 15.773 1 98.5 76 PRO B O 1
ATOM 1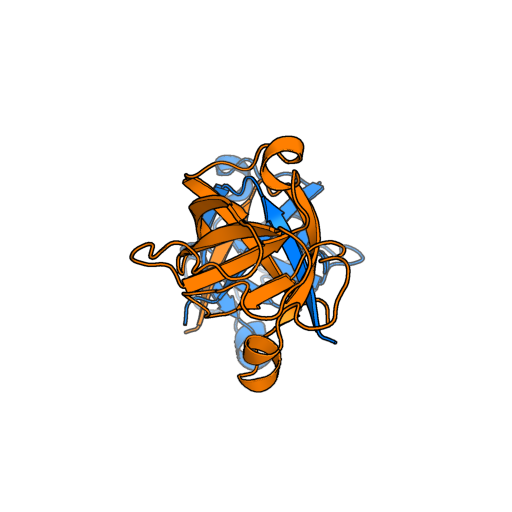525 N N . ASN B 1 77 ? -1.17 27.672 16.703 1 98.12 77 ASN B N 1
ATOM 1526 C CA . ASN B 1 77 ? -1.712 27.703 18.062 1 98.12 77 ASN B CA 1
ATOM 1527 C C . ASN B 1 77 ? -3.174 27.266 18.094 1 98.12 77 ASN B C 1
ATOM 1529 O O . ASN B 1 77 ? -4.008 27.922 18.719 1 98.12 77 ASN B O 1
ATOM 1533 N N . ARG B 1 78 ? -3.49 26.188 17.328 1 98.44 78 ARG B N 1
ATOM 1534 C CA . ARG B 1 78 ? -4.809 25.562 17.297 1 98.44 78 ARG B CA 1
ATOM 1535 C C . ARG B 1 78 ? -4.707 24.062 17.578 1 98.44 78 ARG B C 1
ATOM 1537 O O . ARG B 1 78 ? -3.666 23.453 17.328 1 98.44 78 ARG B O 1
ATOM 1544 N N . GLU B 1 79 ? -5.746 23.562 18.125 1 98.19 79 GLU B N 1
ATOM 1545 C CA . GLU B 1 79 ? -5.926 22.109 18.141 1 98.19 79 GLU B CA 1
ATOM 1546 C C . GLU B 1 79 ? -6.547 21.625 16.828 1 98.19 79 GLU B C 1
ATOM 1548 O O . GLU B 1 79 ? -7.438 22.281 16.281 1 98.19 79 GLU B O 1
ATOM 1553 N N . GLY B 1 80 ? -6.008 20.562 16.328 1 98.12 80 GLY B N 1
ATOM 1554 C CA . GLY B 1 80 ? -6.676 19.953 15.188 1 98.12 80 GLY B CA 1
ATOM 1555 C C . GLY B 1 80 ? -8.023 19.344 15.539 1 98.12 80 GLY B C 1
ATOM 1556 O O . GLY B 1 80 ? -8.375 19.25 16.719 1 98.12 80 GLY B O 1
ATOM 1557 N N . LYS B 1 81 ? -8.68 18.906 14.562 1 97.56 81 LYS B N 1
ATOM 1558 C CA . LYS B 1 81 ? -9.977 18.266 14.742 1 97.56 81 LYS B CA 1
ATOM 1559 C C . LYS B 1 81 ? -9.844 16.922 15.445 1 97.56 81 LYS B C 1
ATOM 1561 O O . LYS B 1 81 ? -8.828 16.234 15.297 1 97.56 81 LYS B O 1
ATOM 1566 N N . ARG B 1 82 ? -10.875 16.609 16.297 1 97.31 82 ARG B N 1
ATOM 1567 C CA . ARG B 1 82 ? -11.016 15.266 16.844 1 97.31 82 ARG B CA 1
ATOM 1568 C C . ARG B 1 82 ? -11.938 14.406 15.984 1 97.31 82 ARG B C 1
ATOM 1570 O O . ARG B 1 82 ? -13.156 14.594 15.992 1 97.31 82 ARG B O 1
ATOM 1577 N N . ILE B 1 83 ? -11.414 13.602 15.234 1 97.44 83 ILE B N 1
ATOM 1578 C CA . ILE B 1 83 ? -12.188 12.734 14.344 1 97.44 83 ILE B CA 1
ATOM 1579 C C . ILE B 1 83 ? -12.125 11.297 14.844 1 97.44 83 ILE B C 1
ATOM 1581 O O . ILE B 1 83 ? -11.039 10.711 14.945 1 97.44 83 ILE B O 1
ATOM 1585 N N . ARG B 1 84 ? -13.281 10.789 15.102 1 96.94 84 ARG B N 1
ATOM 1586 C CA . ARG B 1 84 ? -13.352 9.422 15.602 1 96.94 84 ARG B CA 1
ATOM 1587 C C . ARG B 1 84 ? -12.734 8.445 14.602 1 96.94 84 ARG B C 1
ATOM 1589 O O . ARG B 1 84 ? -12.953 8.562 13.391 1 96.94 84 ARG B O 1
ATOM 1596 N N . GLU B 1 85 ? -11.953 7.41 15.055 1 97.94 85 GLU B N 1
ATOM 1597 C CA . GLU B 1 85 ? -11.383 6.305 14.289 1 97.94 85 GLU B CA 1
ATOM 1598 C C . GLU B 1 85 ? -10.102 6.723 13.578 1 97.94 85 GLU B C 1
ATOM 1600 O O . GLU B 1 85 ? -9.547 5.957 12.789 1 97.94 85 GLU B O 1
ATOM 1605 N N . THR B 1 86 ? -9.695 7.996 13.828 1 98.56 86 THR B N 1
ATOM 1606 C CA . THR B 1 86 ? -8.422 8.406 13.258 1 98.56 86 THR B CA 1
ATOM 1607 C C . THR B 1 86 ? -7.285 7.543 13.789 1 98.56 86 THR B C 1
ATOM 1609 O O . THR B 1 86 ? -7.191 7.297 14.992 1 98.56 86 THR B O 1
ATOM 1612 N N . ASN B 1 87 ? -6.441 7.09 12.891 1 98.38 87 ASN B N 1
ATOM 1613 C CA . ASN B 1 87 ? -5.297 6.27 13.273 1 98.38 87 ASN B CA 1
ATOM 1614 C C . ASN B 1 87 ? -3.986 6.875 12.781 1 98.38 87 ASN B C 1
ATOM 1616 O O . ASN B 1 87 ? -2.922 6.602 13.336 1 98.38 87 ASN B O 1
ATOM 1620 N N . HIS B 1 88 ? -3.967 7.621 11.688 1 98.44 88 HIS B N 1
ATOM 1621 C CA . HIS B 1 88 ? -2.836 8.367 11.148 1 98.44 88 HIS B CA 1
ATOM 1622 C C . HIS B 1 88 ? -3.238 9.797 10.797 1 98.44 88 HIS B C 1
ATOM 1624 O O . HIS B 1 88 ? -4.391 10.055 10.445 1 98.44 88 HIS B O 1
ATOM 1630 N N . VAL B 1 89 ? -2.301 10.672 10.852 1 98.88 89 VAL B N 1
ATOM 1631 C CA . VAL B 1 89 ? -2.512 12.039 10.391 1 98.88 89 VAL B CA 1
ATOM 1632 C C . VAL B 1 89 ? -1.386 12.445 9.445 1 98.88 89 VAL B C 1
ATOM 1634 O O . VAL B 1 89 ? -0.214 12.164 9.703 1 98.88 89 VAL B O 1
ATOM 1637 N N . VAL B 1 90 ? -1.725 13.031 8.344 1 98.81 90 VAL B N 1
ATOM 1638 C CA . VAL B 1 90 ? -0.742 13.547 7.395 1 98.81 90 VAL B CA 1
ATOM 1639 C C . VAL B 1 90 ? -0.823 15.07 7.344 1 98.81 90 VAL B C 1
ATOM 1641 O O . VAL B 1 90 ? -1.905 15.633 7.172 1 98.81 90 VAL B O 1
ATOM 1644 N N . GLU B 1 91 ? 0.286 15.695 7.59 1 98.88 91 GLU B N 1
ATOM 1645 C CA . GLU B 1 91 ? 0.37 17.156 7.621 1 98.88 91 GLU B CA 1
ATOM 1646 C C . GLU B 1 91 ? 1.025 17.688 6.352 1 98.88 91 GLU B C 1
ATOM 1648 O O . GLU B 1 91 ? 2.039 17.156 5.895 1 98.88 91 GLU B O 1
ATOM 1653 N N . PHE B 1 92 ? 0.463 18.734 5.746 1 98.75 92 PHE B N 1
ATOM 1654 C CA . PHE B 1 92 ? 0.938 19.344 4.512 1 98.75 92 PHE B CA 1
ATOM 1655 C C . PHE B 1 92 ? 1.019 20.859 4.648 1 98.75 92 PHE B C 1
ATOM 1657 O O . PHE B 1 92 ? 0.42 21.438 5.559 1 98.75 92 PHE B O 1
ATOM 1664 N N . ASP B 1 93 ? 1.79 21.406 3.711 1 98.56 93 ASP B N 1
ATOM 1665 C CA . ASP B 1 93 ? 1.614 22.844 3.5 1 98.56 93 ASP B CA 1
ATOM 1666 C C . ASP B 1 93 ? 0.177 23.172 3.1 1 98.56 93 ASP B C 1
ATOM 1668 O O . ASP B 1 93 ? -0.502 22.344 2.482 1 98.56 93 ASP B O 1
ATOM 1672 N N . THR B 1 94 ? -0.191 24.406 3.451 1 98.38 94 THR B N 1
ATOM 1673 C CA . THR B 1 94 ? -1.527 24.875 3.088 1 98.38 94 THR B CA 1
ATOM 1674 C C . THR B 1 94 ? -1.76 24.719 1.587 1 98.38 94 THR B C 1
ATOM 1676 O O . THR B 1 94 ? -0.81 24.75 0.802 1 98.38 94 THR B O 1
ATOM 1679 N N . ALA B 1 95 ? -3.016 24.438 1.209 1 98.25 95 ALA B N 1
ATOM 1680 C CA . ALA B 1 95 ? -3.498 24.391 -0.169 1 98.25 95 ALA B CA 1
ATOM 1681 C C . ALA B 1 95 ? -3.223 23.016 -0.79 1 98.25 95 ALA B C 1
ATOM 1683 O O . ALA B 1 95 ? -3.652 22.734 -1.912 1 98.25 95 ALA B O 1
ATOM 1684 N N . THR B 1 96 ? -2.516 22.125 -0.105 1 98.31 96 THR B N 1
ATOM 1685 C CA . THR B 1 96 ? -2.211 20.812 -0.651 1 98.31 96 THR B CA 1
ATOM 1686 C C . THR B 1 96 ? -3.488 20 -0.845 1 98.31 96 THR B C 1
ATOM 1688 O O . THR B 1 96 ? -3.645 19.312 -1.857 1 98.31 96 THR B O 1
ATOM 1691 N N . ILE B 1 97 ? -4.391 20.016 0.119 1 98.56 97 ILE B N 1
ATOM 1692 C CA . ILE B 1 97 ? -5.637 19.266 0.03 1 98.56 97 ILE B CA 1
ATOM 1693 C C . ILE B 1 97 ? -6.434 19.719 -1.191 1 98.56 97 ILE B C 1
ATOM 1695 O O . ILE B 1 97 ? -6.902 18.891 -1.978 1 98.56 97 ILE B O 1
ATOM 1699 N N . GLN B 1 98 ? -6.523 21.078 -1.328 1 98.31 98 GLN B N 1
ATOM 1700 C CA . GLN B 1 98 ? -7.266 21.641 -2.443 1 98.31 98 GLN B CA 1
ATOM 1701 C C . GLN B 1 98 ? -6.594 21.328 -3.775 1 98.31 98 GLN B C 1
ATOM 1703 O O . GLN B 1 98 ? -7.242 20.828 -4.699 1 98.31 98 GLN B O 1
ATOM 1708 N N . LYS B 1 99 ? -5.328 21.562 -3.902 1 97.69 99 LYS B N 1
ATOM 1709 C CA . LYS B 1 99 ? -4.582 21.328 -5.137 1 97.69 99 LYS B CA 1
ATOM 1710 C C . LYS B 1 99 ? -4.57 19.859 -5.516 1 97.69 99 LYS B C 1
ATOM 1712 O O . LYS B 1 99 ? -4.613 19.516 -6.699 1 97.69 99 LYS B O 1
ATOM 1717 N N . GLY B 1 100 ? -4.535 19.016 -4.48 1 96.69 100 GLY B N 1
ATOM 1718 C CA . GLY B 1 100 ? -4.488 17.578 -4.699 1 96.69 100 GLY B CA 1
ATOM 1719 C C . GLY B 1 100 ? -5.863 16.953 -4.844 1 96.69 100 GLY B C 1
ATOM 1720 O O . GLY B 1 100 ? -5.98 15.75 -5.098 1 96.69 100 GLY B O 1
ATOM 1721 N N . ARG B 1 101 ? -6.891 17.719 -4.633 1 97.06 101 ARG B N 1
ATOM 1722 C CA . ARG B 1 101 ? -8.266 17.234 -4.703 1 97.06 101 ARG B CA 1
ATOM 1723 C C . ARG B 1 101 ? -8.469 16.016 -3.807 1 97.06 101 ARG B C 1
ATOM 1725 O O . ARG B 1 101 ? -9.047 15.023 -4.23 1 97.06 101 ARG B O 1
ATOM 1732 N N . ILE B 1 102 ? -7.906 16.078 -2.686 1 97.81 102 ILE B N 1
ATOM 1733 C CA . ILE B 1 102 ? -8.07 15.008 -1.713 1 97.81 102 ILE B CA 1
ATOM 1734 C C . ILE B 1 102 ? -9.5 15.008 -1.181 1 97.81 102 ILE B C 1
ATOM 1736 O O . ILE B 1 102 ? -10.055 16.062 -0.873 1 97.81 102 ILE B O 1
ATOM 1740 N N . ARG B 1 103 ? -10.078 13.852 -1.023 1 97.38 103 ARG B N 1
ATOM 1741 C CA . ARG B 1 103 ? -11.484 13.742 -0.645 1 97.38 103 ARG B CA 1
ATOM 1742 C C . ARG B 1 103 ? -11.664 12.75 0.496 1 97.38 103 ARG B C 1
ATOM 1744 O O . ARG B 1 103 ? -10.984 11.719 0.545 1 97.38 103 ARG B O 1
ATOM 1751 N N . ILE B 1 104 ? -12.617 13.133 1.345 1 97.88 104 ILE B N 1
ATOM 1752 C CA . ILE B 1 104 ? -13.039 12.164 2.354 1 97.88 104 ILE B CA 1
ATOM 1753 C C . ILE B 1 104 ? -13.586 10.914 1.673 1 97.88 104 ILE B C 1
ATOM 1755 O O . ILE B 1 104 ? -14.32 11 0.687 1 97.88 104 ILE B O 1
ATOM 1759 N N . GLY B 1 105 ? -13.164 9.758 2.113 1 96.44 105 GLY B N 1
ATOM 1760 C CA . GLY B 1 105 ? -13.648 8.5 1.572 1 96.44 105 GLY B CA 1
ATOM 1761 C C . GLY B 1 105 ? -12.641 7.809 0.669 1 96.44 105 GLY B C 1
ATOM 1762 O O . GLY B 1 105 ? -12.75 6.609 0.413 1 96.44 105 GLY B O 1
ATOM 1763 N N . GLU B 1 106 ? -11.727 8.578 0.111 1 94.5 106 GLU B N 1
ATOM 1764 C CA . GLU B 1 106 ? -10.742 7.91 -0.738 1 94.5 106 GLU B CA 1
ATOM 1765 C C . GLU B 1 106 ? -9.758 7.09 0.095 1 94.5 106 GLU B C 1
ATOM 1767 O O . GLU B 1 106 ? -9.562 7.363 1.279 1 94.5 106 GLU B O 1
ATOM 1772 N N . ARG B 1 107 ? -9.203 6.082 -0.505 1 94.25 107 ARG B N 1
ATOM 1773 C CA . ARG B 1 107 ? -8.273 5.195 0.186 1 94.25 107 ARG B CA 1
ATOM 1774 C C . ARG B 1 107 ? -6.828 5.512 -0.195 1 94.25 107 ARG B C 1
ATOM 1776 O O . ARG B 1 107 ? -6.508 5.645 -1.378 1 94.25 107 ARG B O 1
ATOM 1783 N N . TRP B 1 108 ? -6.008 5.633 0.786 1 95.62 108 TRP B N 1
ATOM 1784 C CA . TRP B 1 108 ? -4.566 5.766 0.599 1 95.62 108 TRP B CA 1
ATOM 1785 C C . TRP B 1 108 ? -3.852 4.461 0.932 1 95.62 108 TRP B C 1
ATOM 1787 O O . TRP B 1 108 ? -4.293 3.707 1.802 1 95.62 108 TRP B O 1
ATOM 1797 N N . CYS B 1 109 ? -2.887 4.145 0.223 1 93.62 109 CYS B N 1
ATOM 1798 C CA . CYS B 1 109 ? -1.923 3.094 0.531 1 93.62 109 CYS B CA 1
ATOM 1799 C C . CYS B 1 109 ? -0.504 3.65 0.568 1 93.62 109 CYS B C 1
ATOM 1801 O O . CYS B 1 109 ? -0.234 4.711 -0.001 1 93.62 109 CYS B O 1
ATOM 1803 N N . TRP B 1 110 ? 0.303 3.008 1.376 1 91.88 110 TRP B N 1
ATOM 1804 C CA . TRP B 1 110 ? 1.654 3.547 1.48 1 91.88 110 TRP B CA 1
ATOM 1805 C C . TRP B 1 110 ? 2.674 2.43 1.678 1 91.88 110 TRP B C 1
ATOM 1807 O O . TRP B 1 110 ? 2.324 1.334 2.121 1 91.88 110 TRP B O 1
ATOM 1817 N N . GLN B 1 111 ? 3.838 2.648 1.214 1 86.69 111 GLN B N 1
ATOM 1818 C CA . GLN B 1 111 ? 4.984 1.759 1.384 1 86.69 111 GLN B CA 1
ATOM 1819 C C . GLN B 1 111 ? 6.199 2.52 1.906 1 86.69 111 GLN B C 1
ATOM 1821 O O . GLN B 1 111 ? 6.531 3.594 1.397 1 86.69 111 GLN B O 1
ATOM 1826 N N . ALA B 1 112 ? 6.785 2.012 2.965 1 86.75 112 ALA B N 1
ATOM 1827 C CA . ALA B 1 112 ? 7.988 2.645 3.494 1 86.75 112 ALA B CA 1
ATOM 1828 C C . ALA B 1 112 ? 9.148 2.527 2.51 1 86.75 112 ALA B C 1
ATOM 1830 O O . ALA B 1 112 ? 9.32 1.489 1.867 1 86.75 112 ALA B O 1
ATOM 1831 N N . LEU B 1 113 ? 9.797 3.689 2.326 1 80.25 113 LEU B N 1
ATOM 1832 C CA . LEU B 1 113 ? 10.992 3.633 1.5 1 80.25 113 LEU B CA 1
ATOM 1833 C C . LEU B 1 113 ? 12.211 3.229 2.332 1 80.25 113 LEU B C 1
ATOM 1835 O O . LEU B 1 113 ? 12.406 3.744 3.434 1 80.25 113 LEU B O 1
ATOM 1839 N N . ILE B 1 114 ? 12.812 1.973 2.23 1 59.59 114 ILE B N 1
ATOM 1840 C CA . ILE B 1 114 ? 14.016 1.543 2.934 1 59.59 114 ILE B CA 1
ATOM 1841 C C . ILE B 1 114 ? 15.203 2.4 2.498 1 59.59 114 ILE B C 1
ATOM 1843 O O . ILE B 1 114 ? 15.32 2.758 1.323 1 59.59 114 ILE B O 1
#

Organism: NCBI:txid267746

Secondary structure (DSSP, 8-state):
-EEEEEEES-EEEEEEEEE-SHHHHHHTTTT-S--TT-EEETT----B-TT--S-EEEEEE-TTSBEEEEEEEEPSS-B----TT--EEEEEETTHHHHHT--TTPBPEEEEE-/-EEEEEEES-EEEEEEEEE-SHHHHHHTTTT-S--TT-EEETT----B-TT--S-EEEEEE-TTSBEEEEEEEEPSS-B----TT--EEEEEETTHHHHHT--TT-B-EEEEE-

Sequence (228 aa):
MRFIVIYRNTVFFRVMELAVTAEELARGLLGRSTAGNGLFLMEANRIHTYGMRMAIDAVYLNKDGIVIGLEENIQPNREGKRIRETNHVVEFDTATIQKGRIRIGERWCWQALIMRFIVIYRNTVFFRVMELAVTAEELARGLLGRSTAGNGLFLMEANRIHTYGMRMAIDAVYLNKDGIVIGLEENIQPNREGKRIRETNHVVEFDTATIQKGRIRIGERWCWQALI

Nearest PDB structures (foldseek):
  3m7a-assembly2_B  TM=9.001E-01  e=1.430E-06  Novosphingobium aromaticivorans DSM 12444
  3pjy-assembly1_A  TM=8.699E-01  e=9.090E-07  Sinorhizobium meliloti
  5h3k-assembly1_A  TM=6.591E-01  e=8.929E-01  Synechocystis sp. PCC 6803 substr. Kazusa
  6lnw-assembly1_C  TM=6.886E-01  e=3.961E+00  Streptococcus pneumoniae TIGR4
  6oyc-assembly4_C  TM=4.777E-01  e=1.821E+00  Streptococcus agalactiae 2603V/R

InterPro domains:
  IPR003795 Protein of unknown function DUF192 [PF02643] (16-107)
  IPR038695 Saro_0823-like superfamily [G3DSA:2.60.120.1140] (4-110)